Protein AF-A0A166MBE4-F1 (afdb_monomer_lite)

Foldseek 3Di:
DDDQQQVQAVQLCVQLVVLVVVLVVCVVVDPDDNVVSCVVRVVSNVVSVVRHNAPWLDDDDDDDDDDDDDDDDDDDDDDDFDPPVQVPQEDADQDLVVQLVLLQVLLVVVAGEFEDARNPDPPSCVGVVDPDSVRYRYYYPLNLFDWDADLVQQKIKTFQNAWQAAQPNDPSRHRCRHPQNVQVVSQWHAPFDAPDGRTGNQQCQQQLHAHDDPPDGSCVFFAWWWFQASNSDIDIGGPPPPPPPVGNCSRHVSQRRGGTTITITRTDGDDDDDDDDDDFPQDVVRPDPDVPPPPDPPD

Secondary structure (DSSP, 8-state):
---TTHHHHHHHHHHHHHHHHHHHHHHHHS---HHHHHHHHHHHHHHHHHTS-------------------S------------S-GGGEE--SSHHHHHHHHHHHHHTT-EEEE-SS---SSGGGT---S-GGGEEEE-GGGS--EEE-TTT-EEEEETT-BSS--TT-TT--STTSHHHHHHHTTEE-S---S---SBHHHHHHTT---S-SS--GGGGEEEEEEE-TTS-EEEEETT-TT-HHHHHHTT-TTTT-EEEEEEEE-EE--PPP-------S-GGGT-SS-SS-S----

Sequence (299 aa):
MLSPTVTAVEEAERTLAPLLHAFHTEVEEDVHALHDLQAKYAPRVLSILHQTGIAAMTAFKAGLHHTLDAALGSGGGQAVNGLNPFPNALHLPESIADVQRLVGEARRSGRKLRVIGAAHTRPKEAILDDEDKDRVVLVSLKKYRGVTLDPVSGIALVKAGTNLGVDPNVPESTLENSLCFIIDEAGWMLPEVGGIIHQTVGGFLATASAGGSLKYSFHDAVVGYTLVDGNGDVRTLSKDDPDSPLFDAAACCAGLCGVITDIRLQLIPKADVQGVQQTYSAQIQEGCPVNLFGDVDHT

Structure (mmCIF, N/CA/C/O backbone):
data_AF-A0A166MBE4-F1
#
_entry.id   AF-A0A166MBE4-F1
#
loop_
_atom_site.group_PDB
_atom_site.id
_atom_site.type_symbol
_atom_site.label_atom_id
_atom_site.label_alt_id
_atom_site.label_comp_id
_atom_site.label_asym_id
_atom_site.label_entity_id
_atom_site.label_seq_id
_atom_site.pdbx_PDB_ins_code
_atom_site.Cartn_x
_atom_site.Cartn_y
_atom_site.Cartn_z
_atom_site.occupancy
_atom_site.B_iso_or_equiv
_atom_site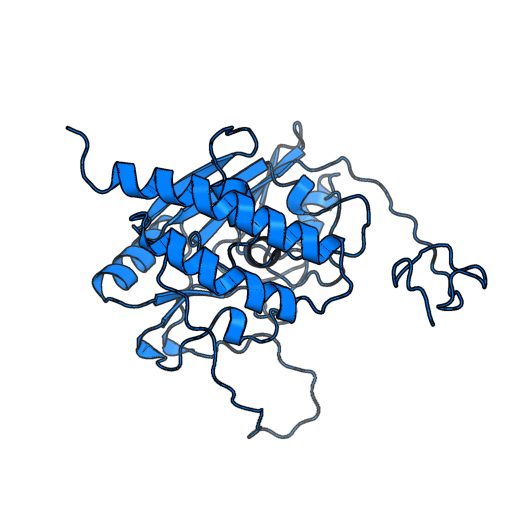.auth_seq_id
_atom_site.auth_comp_id
_atom_site.auth_asym_id
_atom_site.auth_atom_id
_atom_site.pdbx_PDB_model_num
ATOM 1 N N . MET A 1 1 ? -40.799 0.584 -0.314 1.00 39.28 1 MET A N 1
ATOM 2 C CA . MET A 1 1 ? -40.176 1.921 -0.241 1.00 39.28 1 MET A CA 1
ATOM 3 C C . MET A 1 1 ? -38.765 1.712 0.274 1.00 39.28 1 MET A C 1
ATOM 5 O O . MET A 1 1 ? -38.631 1.173 1.365 1.00 39.28 1 MET A O 1
ATOM 9 N N . LEU A 1 2 ? -37.747 1.993 -0.543 1.00 37.91 2 LEU A N 1
ATOM 10 C CA . LEU A 1 2 ? -36.339 1.909 -0.131 1.00 37.91 2 LEU A CA 1
ATOM 11 C C . LEU A 1 2 ? -36.046 2.961 0.953 1.00 37.91 2 LEU A C 1
ATOM 13 O O . LEU A 1 2 ? -36.753 3.967 1.035 1.00 37.91 2 LEU A O 1
ATOM 17 N N . SER A 1 3 ? -35.061 2.695 1.817 1.00 38.72 3 SER A N 1
ATOM 18 C CA . SER A 1 3 ? -34.708 3.604 2.911 1.00 38.72 3 SER A CA 1
ATOM 19 C C . SER A 1 3 ? -34.041 4.886 2.374 1.00 38.72 3 SER A C 1
ATOM 21 O O . SER A 1 3 ? -33.385 4.834 1.333 1.00 38.72 3 SER A O 1
ATOM 23 N N . PRO A 1 4 ? -34.149 6.029 3.080 1.00 37.84 4 PRO A N 1
ATOM 24 C CA . PRO A 1 4 ? -33.619 7.329 2.634 1.00 37.84 4 PRO A CA 1
ATOM 25 C C . PRO A 1 4 ? -32.108 7.363 2.334 1.00 37.84 4 PRO A C 1
ATOM 27 O O . PRO A 1 4 ? -31.627 8.290 1.694 1.00 37.84 4 PRO A O 1
ATOM 30 N N . THR A 1 5 ? -31.350 6.376 2.819 1.00 41.97 5 THR A N 1
ATOM 31 C CA . THR A 1 5 ? -29.882 6.305 2.751 1.00 41.97 5 THR A CA 1
ATOM 32 C C . THR A 1 5 ? -29.365 5.698 1.440 1.00 41.97 5 THR A C 1
ATOM 34 O O . THR A 1 5 ? -28.240 5.979 1.052 1.00 41.97 5 THR A O 1
ATOM 37 N N . VAL A 1 6 ? -30.170 4.889 0.742 1.00 42.03 6 VAL A N 1
ATOM 38 C CA . VAL A 1 6 ? -29.765 4.220 -0.514 1.00 42.03 6 VAL A CA 1
ATOM 39 C C . VAL A 1 6 ? -29.821 5.185 -1.703 1.00 42.03 6 VAL A C 1
ATOM 41 O O . VAL A 1 6 ? -28.912 5.213 -2.517 1.00 42.03 6 VAL A O 1
ATOM 44 N N . THR A 1 7 ? -30.824 6.062 -1.733 1.00 48.19 7 THR A N 1
ATOM 45 C CA . THR A 1 7 ? -30.958 7.148 -2.724 1.00 48.19 7 THR A CA 1
ATOM 46 C C . THR A 1 7 ? -29.905 8.239 -2.580 1.00 48.19 7 THR A C 1
ATOM 48 O O . THR A 1 7 ? -29.657 8.988 -3.515 1.00 48.19 7 THR A O 1
ATOM 51 N N . ALA A 1 8 ? -29.303 8.326 -1.398 1.00 44.00 8 ALA A N 1
ATOM 52 C CA . ALA A 1 8 ? -28.244 9.260 -1.101 1.00 44.00 8 ALA A CA 1
ATOM 53 C C . ALA A 1 8 ? -26.995 8.845 -1.905 1.00 44.00 8 ALA A C 1
ATOM 55 O O . ALA A 1 8 ? -26.570 9.610 -2.749 1.00 44.00 8 ALA A O 1
ATOM 56 N N . VAL A 1 9 ? -26.452 7.634 -1.723 1.00 46.66 9 VAL A N 1
ATOM 57 C CA . VAL A 1 9 ? -25.186 7.150 -2.333 1.00 46.66 9 VAL A CA 1
ATOM 58 C C . VAL A 1 9 ? -25.131 7.305 -3.860 1.00 46.66 9 VAL A C 1
ATOM 60 O O . VAL A 1 9 ? -24.151 7.824 -4.392 1.00 46.66 9 VAL A O 1
ATOM 63 N N . GLU A 1 10 ? -26.203 6.944 -4.562 1.00 44.00 10 GLU A N 1
ATOM 64 C CA . GLU A 1 10 ? -26.294 7.034 -6.030 1.00 44.00 10 GLU A CA 1
ATOM 65 C C . GLU A 1 10 ? -26.252 8.489 -6.547 1.00 44.00 10 GLU A C 1
ATOM 67 O O . GLU A 1 10 ? -25.804 8.765 -7.663 1.00 44.00 10 GLU A O 1
ATOM 72 N N . GLU A 1 11 ? -26.668 9.458 -5.727 1.00 45.16 11 GLU A N 1
ATOM 73 C CA . GLU A 1 11 ? -26.580 10.887 -6.036 1.00 45.16 11 GLU A CA 1
ATOM 74 C C . GLU A 1 11 ? -25.143 11.430 -5.849 1.00 45.16 11 GLU A C 1
ATOM 76 O O . GLU A 1 11 ? -24.797 12.460 -6.433 1.00 45.16 11 GLU A O 1
ATOM 81 N N . ALA A 1 12 ? -24.260 10.707 -5.138 1.00 46.44 12 ALA A N 1
ATOM 82 C CA . ALA A 1 12 ? -22.853 11.089 -4.916 1.00 46.44 12 ALA A CA 1
ATOM 83 C C . ALA A 1 12 ? -22.081 10.816 -6.167 1.00 46.44 12 ALA A C 1
ATOM 85 O O . ALA A 1 12 ? -21.421 11.685 -6.716 1.00 46.44 12 ALA A O 1
ATOM 86 N N . GLU A 1 13 ? -22.144 9.563 -6.585 1.00 45.84 13 GLU A N 1
ATOM 87 C CA . GLU A 1 13 ? -21.300 9.033 -7.639 1.00 45.84 13 GLU A CA 1
ATOM 88 C C . GLU A 1 13 ? -21.612 9.738 -8.958 1.00 45.84 13 GLU A C 1
ATOM 90 O O . GLU A 1 13 ? -20.694 10.159 -9.664 1.00 45.84 13 GLU A O 1
ATOM 95 N N . ARG A 1 14 ? -22.896 10.043 -9.203 1.00 49.56 14 ARG A N 1
ATOM 96 C CA . ARG A 1 14 ? -23.348 10.847 -10.348 1.00 49.56 14 ARG A CA 1
ATOM 97 C C . ARG A 1 14 ? -22.761 12.265 -10.374 1.00 49.56 14 ARG A C 1
ATOM 99 O O . ARG A 1 14 ? -22.666 12.866 -11.441 1.00 49.56 14 ARG A O 1
ATOM 106 N N . THR A 1 15 ? -22.372 12.802 -9.221 1.00 48.62 15 THR A N 1
ATOM 107 C CA . THR A 1 15 ? -21.910 14.188 -9.079 1.00 48.62 15 THR A CA 1
ATOM 108 C C . THR A 1 15 ? -20.388 14.269 -8.871 1.00 48.62 15 THR A C 1
ATOM 110 O O . THR A 1 15 ? -19.777 15.267 -9.253 1.00 48.62 15 THR A O 1
ATOM 113 N N . LEU A 1 16 ? -19.756 13.230 -8.299 1.00 48.53 16 LEU A N 1
ATOM 114 C CA . LEU A 1 16 ? -18.330 13.189 -7.923 1.00 48.53 16 LEU A CA 1
ATOM 115 C C . LEU A 1 16 ? -17.428 12.821 -9.098 1.00 48.53 16 LEU A C 1
ATOM 117 O O . LEU A 1 16 ? -16.366 13.418 -9.270 1.00 48.53 16 LEU A O 1
ATOM 121 N N . ALA A 1 17 ? -17.863 11.864 -9.919 1.00 46.91 17 ALA A N 1
ATOM 122 C CA . ALA A 1 17 ? -17.077 11.347 -11.033 1.00 46.91 17 ALA A CA 1
ATOM 123 C C . ALA A 1 17 ? -16.765 12.408 -12.111 1.00 46.91 17 ALA A C 1
ATOM 125 O O . ALA A 1 17 ? -15.603 12.515 -12.496 1.00 46.91 17 ALA A O 1
ATOM 126 N N . PRO A 1 18 ? -17.704 13.284 -12.533 1.00 48.03 18 PRO A N 1
ATOM 127 C CA . PRO A 1 18 ? -17.391 14.361 -13.480 1.00 48.03 18 PRO A CA 1
ATOM 128 C C . PRO A 1 18 ? -16.422 15.408 -12.908 1.00 48.03 18 PRO A C 1
ATOM 130 O O . PRO A 1 18 ? -15.787 16.151 -13.650 1.00 48.03 18 PRO A O 1
ATOM 133 N N . LEU A 1 19 ? -16.321 15.483 -11.579 1.00 47.72 19 LEU A N 1
ATOM 134 C CA . LEU A 1 19 ? -15.534 16.477 -10.864 1.00 47.72 19 LEU A CA 1
ATOM 135 C C . LEU A 1 19 ? -14.090 16.044 -10.646 1.00 47.72 19 LEU A C 1
ATOM 137 O O . LEU A 1 19 ? -13.180 16.851 -10.793 1.00 47.72 19 LEU A O 1
ATOM 141 N N . LEU A 1 20 ? -13.900 14.766 -10.321 1.00 47.94 20 LEU A N 1
ATOM 142 C CA . LEU A 1 20 ? -12.597 14.112 -10.343 1.00 47.94 20 LEU A CA 1
ATOM 143 C C . LEU A 1 20 ? -12.065 14.057 -11.777 1.00 47.94 20 LEU A C 1
ATOM 145 O O . LEU A 1 20 ? -10.909 14.392 -11.995 1.00 47.94 20 LEU A O 1
ATOM 149 N N . HIS A 1 21 ? -12.922 13.752 -12.756 1.00 44.75 21 HIS A N 1
ATOM 150 C CA . HIS A 1 21 ? -12.567 13.811 -14.174 1.00 44.75 21 HIS A CA 1
ATOM 151 C C . HIS A 1 21 ? -12.054 15.202 -14.577 1.00 44.75 21 HIS A C 1
ATOM 153 O O . HIS A 1 21 ? -10.963 15.301 -15.111 1.00 44.75 21 HIS A O 1
ATOM 159 N N . ALA A 1 22 ? -12.755 16.281 -14.222 1.00 50.22 22 ALA A N 1
ATOM 160 C CA . ALA A 1 22 ? -12.293 17.642 -14.503 1.00 50.22 22 ALA A CA 1
ATOM 161 C C . ALA A 1 22 ? -11.030 18.055 -13.705 1.00 50.22 22 ALA A C 1
ATOM 163 O O . ALA A 1 22 ? -10.174 18.744 -14.253 1.00 50.22 22 ALA A O 1
ATOM 164 N N . PHE A 1 23 ? -10.866 17.599 -12.452 1.00 45.75 23 PHE A N 1
ATOM 165 C CA . PHE A 1 23 ? -9.617 17.763 -11.688 1.00 45.75 23 PHE A CA 1
ATOM 166 C C . PHE A 1 23 ? -8.437 17.126 -12.419 1.00 45.75 23 PHE A C 1
ATOM 168 O O . PHE A 1 23 ? -7.413 17.774 -12.590 1.00 45.75 23 PHE A O 1
ATOM 175 N N . HIS A 1 24 ? -8.593 15.886 -12.881 1.00 46.56 24 HIS A N 1
ATOM 176 C CA . HIS A 1 24 ? -7.550 15.174 -13.612 1.00 46.56 24 HIS A CA 1
ATOM 177 C C . HIS A 1 24 ? -7.287 15.793 -14.992 1.00 46.56 24 HIS A C 1
ATOM 179 O O . HIS A 1 24 ? -6.129 15.983 -15.340 1.00 46.56 24 HIS A O 1
ATOM 185 N N . THR A 1 25 ? -8.324 16.206 -15.727 1.00 45.09 25 THR A N 1
ATOM 186 C CA . THR A 1 25 ? -8.171 16.865 -17.033 1.00 45.09 25 THR A CA 1
ATOM 187 C C . THR A 1 25 ? -7.463 18.217 -16.929 1.00 45.09 25 THR A C 1
ATOM 189 O O . THR A 1 25 ? -6.610 18.506 -17.751 1.00 45.09 25 THR A O 1
ATOM 192 N N . GLU A 1 26 ? -7.709 19.033 -15.901 1.00 48.50 26 GLU A N 1
ATOM 193 C CA . GLU A 1 26 ? -6.973 20.300 -15.743 1.00 48.50 26 GLU A CA 1
ATOM 194 C C . GLU A 1 26 ? -5.569 20.139 -15.140 1.00 48.50 26 GLU A C 1
ATOM 196 O O . GLU A 1 26 ? -4.725 21.005 -15.342 1.00 48.50 26 GLU A O 1
ATOM 201 N N . VAL A 1 27 ? -5.294 19.040 -14.426 1.00 48.72 27 VAL A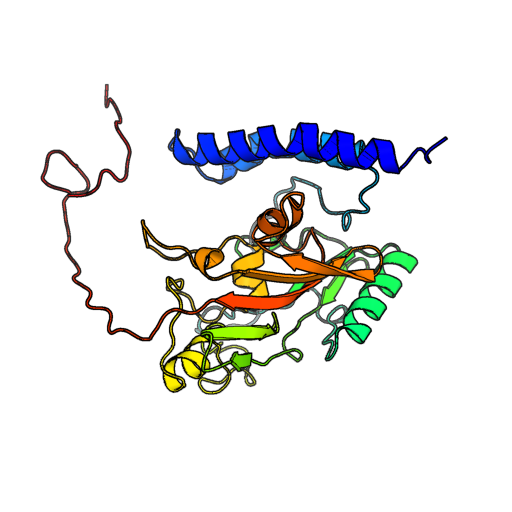 N 1
ATOM 202 C CA . VAL A 1 27 ? -3.914 18.632 -14.095 1.00 48.72 27 VAL A CA 1
ATOM 203 C C . VAL A 1 27 ? -3.144 18.274 -15.375 1.00 48.72 27 VAL A C 1
ATOM 205 O O . VAL A 1 27 ? -1.928 18.448 -15.424 1.00 48.72 27 VAL A O 1
ATOM 208 N N . GLU A 1 28 ? -3.843 17.765 -16.394 1.00 40.00 28 GLU A N 1
ATOM 209 C CA . GLU A 1 28 ? -3.274 17.345 -17.678 1.00 40.00 28 GLU A CA 1
ATOM 210 C C . GLU A 1 28 ? -3.210 18.472 -18.731 1.00 40.00 28 GLU A C 1
ATOM 212 O O . GLU A 1 28 ? -2.291 18.466 -19.548 1.00 40.00 28 GLU A O 1
ATOM 217 N N . GLU A 1 29 ? -4.140 19.437 -18.721 1.00 40.53 29 GLU A N 1
ATOM 218 C CA . GLU A 1 29 ? -4.272 20.484 -19.755 1.00 40.53 29 GLU A CA 1
ATOM 219 C C . GLU A 1 29 ? -3.648 21.849 -19.389 1.00 40.53 29 GLU A C 1
ATOM 221 O O . GLU A 1 29 ? -3.315 22.610 -20.297 1.00 40.53 29 GLU A O 1
ATOM 226 N N . ASP A 1 30 ? -3.444 22.168 -18.105 1.00 39.12 30 ASP A N 1
ATOM 227 C CA . ASP A 1 30 ? -2.888 23.452 -17.643 1.00 39.12 30 ASP A CA 1
ATOM 228 C C . ASP A 1 30 ? -1.642 23.232 -16.759 1.00 39.12 30 ASP A C 1
ATOM 230 O O . ASP A 1 30 ? -1.648 22.410 -15.841 1.00 39.12 30 ASP A O 1
ATOM 234 N N . VAL A 1 31 ? -0.566 24.009 -16.968 1.00 43.31 31 VAL A N 1
ATOM 235 C CA . VAL A 1 31 ? 0.639 23.997 -16.103 1.00 43.31 31 VAL A CA 1
ATOM 236 C C . VAL A 1 31 ? 0.355 24.793 -14.824 1.00 43.31 31 VAL A C 1
ATOM 238 O O . VAL A 1 31 ? 0.948 25.836 -14.539 1.00 43.31 31 VAL A O 1
ATOM 241 N N . HIS A 1 32 ? -0.610 24.322 -14.046 1.00 39.56 32 HIS A N 1
ATOM 242 C CA . HIS A 1 32 ? -0.888 24.818 -12.707 1.00 39.56 32 HIS A CA 1
ATOM 243 C C . HIS A 1 32 ? -0.207 23.924 -11.670 1.00 39.56 32 HIS A C 1
ATOM 245 O O . HIS A 1 32 ? -0.056 22.716 -11.850 1.00 39.56 32 HIS A O 1
ATOM 251 N N . ALA A 1 33 ? 0.232 24.508 -10.553 1.00 42.53 33 ALA A N 1
ATOM 252 C CA . ALA A 1 33 ? 0.739 23.702 -9.452 1.00 42.53 33 ALA A CA 1
ATOM 253 C C . ALA A 1 33 ? -0.396 22.793 -8.945 1.00 42.53 33 ALA A C 1
ATOM 255 O O . ALA A 1 33 ? -1.529 23.246 -8.796 1.00 42.53 33 ALA A O 1
ATOM 256 N N . LEU A 1 34 ? -0.091 21.532 -8.608 1.00 38.59 34 LEU A N 1
ATOM 257 C CA . LEU A 1 34 ? -1.047 20.535 -8.078 1.00 38.59 34 LEU A CA 1
ATOM 258 C C . LEU A 1 34 ? -1.949 21.092 -6.949 1.00 38.59 34 LEU A C 1
ATOM 260 O O . LEU A 1 34 ? -3.080 20.657 -6.746 1.00 38.59 34 LEU A O 1
ATOM 264 N N . HIS A 1 35 ? -1.441 22.092 -6.229 1.00 33.69 35 HIS A N 1
ATOM 265 C CA . HIS A 1 35 ? -2.118 22.820 -5.167 1.00 33.69 35 HIS A CA 1
ATOM 266 C C . HIS A 1 35 ? -3.330 23.658 -5.630 1.00 33.69 35 HIS A C 1
ATOM 268 O O . HIS A 1 35 ? -4.350 23.688 -4.939 1.00 33.69 35 HIS A O 1
ATOM 274 N N . ASP A 1 36 ? -3.259 24.293 -6.800 1.00 41.81 36 ASP A N 1
ATOM 275 C CA . ASP A 1 36 ? -4.305 25.190 -7.312 1.00 41.81 36 ASP A CA 1
ATOM 276 C C . ASP A 1 36 ? -5.513 24.396 -7.830 1.00 41.81 36 ASP A C 1
ATOM 278 O O . ASP A 1 36 ? -6.674 24.757 -7.614 1.00 41.81 36 ASP A O 1
ATOM 282 N N . LEU A 1 37 ? -5.234 23.228 -8.407 1.00 40.84 37 LEU A N 1
ATOM 283 C CA . LEU A 1 37 ? -6.229 22.237 -8.803 1.00 40.84 37 LEU A CA 1
ATOM 284 C C . LEU A 1 37 ? -6.932 21.669 -7.564 1.00 40.84 37 LEU A C 1
ATOM 286 O O . LEU A 1 37 ? -8.156 21.584 -7.508 1.00 40.84 37 LEU A O 1
ATOM 290 N N . GLN A 1 38 ? -6.204 21.369 -6.489 1.00 46.88 38 GLN A N 1
ATOM 291 C CA . GLN A 1 38 ? -6.826 20.840 -5.268 1.00 46.88 38 GLN A CA 1
ATOM 292 C C . GLN A 1 38 ? -7.789 21.852 -4.623 1.00 46.88 38 GLN A C 1
ATOM 294 O O . GLN A 1 38 ? -8.869 21.468 -4.166 1.00 46.88 38 GLN A O 1
ATOM 299 N N . ALA A 1 39 ? -7.462 23.149 -4.657 1.00 42.88 39 ALA A N 1
ATOM 300 C CA . ALA A 1 39 ? -8.327 24.224 -4.161 1.00 42.88 39 ALA A CA 1
ATOM 301 C C . ALA A 1 39 ? -9.619 24.400 -4.984 1.00 42.88 39 ALA A C 1
ATOM 303 O O . ALA A 1 39 ? -10.669 24.750 -4.438 1.00 42.88 39 ALA A O 1
ATOM 304 N N . LYS A 1 40 ? -9.566 24.117 -6.287 1.00 49.34 40 LYS A N 1
ATOM 305 C CA . LYS A 1 40 ? -10.690 24.271 -7.218 1.00 49.34 40 LYS A CA 1
ATOM 306 C C . LYS A 1 40 ? -11.746 23.167 -7.092 1.00 49.34 40 LYS A C 1
ATOM 308 O O . LYS A 1 40 ? -12.942 23.445 -7.195 1.00 49.34 40 LYS A O 1
ATOM 313 N N . TYR A 1 41 ? -11.329 21.928 -6.829 1.00 49.41 41 TYR A N 1
ATOM 314 C CA . TYR A 1 41 ? -12.224 20.761 -6.851 1.00 49.41 41 TYR A CA 1
ATOM 315 C C . TYR A 1 41 ? -12.688 20.291 -5.459 1.00 49.41 41 TYR A C 1
ATOM 317 O O . TYR A 1 41 ? -13.762 19.696 -5.329 1.00 49.41 41 TYR A O 1
ATOM 325 N N . ALA A 1 42 ? -11.965 20.646 -4.392 1.00 45.31 42 ALA A N 1
ATOM 326 C CA . ALA A 1 42 ? -12.292 20.275 -3.011 1.00 45.31 42 ALA A CA 1
ATOM 327 C C . ALA A 1 42 ? -13.700 20.689 -2.503 1.00 45.31 42 ALA A C 1
ATOM 329 O O . ALA A 1 42 ? -14.374 19.850 -1.897 1.00 45.31 42 ALA A O 1
ATOM 330 N N . PRO A 1 43 ? -14.221 21.913 -2.750 1.00 45.00 43 PRO A N 1
ATOM 331 C CA . PRO A 1 43 ? -15.541 22.329 -2.244 1.00 45.00 43 PRO A CA 1
ATOM 332 C C . PRO A 1 43 ? -16.702 21.517 -2.832 1.00 45.00 43 PRO A C 1
ATOM 334 O O . PRO A 1 43 ? -17.757 21.355 -2.219 1.00 45.00 43 PRO A O 1
ATOM 337 N N . ARG A 1 44 ? -16.499 20.995 -4.040 1.00 51.19 44 ARG A N 1
ATOM 338 C CA . ARG A 1 44 ? -17.483 20.223 -4.788 1.00 51.19 44 ARG A CA 1
ATOM 339 C C . ARG A 1 44 ? -17.466 18.751 -4.373 1.00 51.19 44 ARG A C 1
ATOM 341 O O . ARG A 1 44 ? -18.533 18.207 -4.126 1.00 51.19 44 ARG A O 1
ATOM 348 N N . VAL A 1 45 ? -16.290 18.156 -4.154 1.00 51.78 45 VAL A N 1
ATOM 349 C CA . VAL A 1 45 ? -16.154 16.812 -3.553 1.00 51.78 45 VAL A CA 1
ATOM 350 C C . VAL A 1 45 ? -16.863 16.734 -2.192 1.00 51.78 45 VAL A C 1
ATOM 352 O O . VAL A 1 45 ? -17.608 15.796 -1.910 1.00 51.78 45 VAL A O 1
ATOM 355 N N . LEU A 1 46 ? -16.728 17.786 -1.384 1.00 45.78 46 LEU A N 1
ATOM 356 C CA . LEU A 1 46 ? -17.378 17.936 -0.080 1.00 45.78 46 LEU A CA 1
ATOM 357 C C . LEU A 1 46 ? -18.913 18.013 -0.125 1.00 45.78 46 LEU A C 1
ATOM 359 O O . LEU A 1 46 ? -19.584 17.415 0.715 1.00 45.78 46 LEU A O 1
ATOM 363 N N . SER A 1 47 ? -19.480 18.727 -1.099 1.00 47.50 47 SER A N 1
ATOM 364 C CA . SER A 1 47 ? -20.937 18.836 -1.292 1.00 47.50 47 SER A CA 1
ATOM 365 C C . SER A 1 47 ? -21.590 17.479 -1.566 1.00 47.50 47 SER A C 1
ATOM 367 O O . SER A 1 47 ? -22.741 17.240 -1.207 1.00 47.50 47 SER A O 1
ATOM 369 N N . ILE A 1 48 ? -20.848 16.599 -2.223 1.00 49.72 48 ILE A N 1
ATOM 370 C CA . ILE A 1 48 ? -21.347 15.353 -2.785 1.00 49.72 48 ILE A CA 1
ATOM 371 C C . ILE A 1 48 ? -21.305 14.246 -1.729 1.00 49.72 48 ILE A C 1
ATOM 373 O O . ILE A 1 48 ? -22.282 13.531 -1.531 1.00 49.72 48 ILE A O 1
ATOM 377 N N . LEU A 1 49 ? -20.242 14.191 -0.928 1.00 50.81 49 LEU A N 1
ATOM 378 C CA . LEU A 1 49 ? -20.174 13.316 0.249 1.00 50.81 49 LEU A CA 1
ATOM 379 C C . LEU A 1 49 ? -21.269 13.640 1.290 1.00 50.81 49 LEU A C 1
ATOM 381 O O . LEU A 1 49 ? -21.731 12.756 2.007 1.00 50.81 49 LEU A O 1
ATOM 385 N N . HIS A 1 50 ? -21.737 14.892 1.347 1.00 46.19 50 HIS A N 1
ATOM 386 C CA . HIS A 1 50 ? -22.806 15.321 2.256 1.00 46.19 50 HIS A CA 1
ATOM 387 C C . HIS A 1 50 ? -24.210 14.851 1.830 1.00 46.19 50 HIS A C 1
ATOM 389 O O . HIS A 1 50 ? -25.083 14.668 2.675 1.00 46.19 50 HIS A O 1
ATOM 395 N N . GLN A 1 51 ? -24.441 14.625 0.536 1.00 48.56 51 GLN A N 1
ATOM 396 C CA . GLN A 1 51 ? -25.752 14.220 0.015 1.00 48.56 51 GLN A CA 1
ATOM 397 C C . GLN A 1 51 ? -26.007 12.715 0.129 1.00 48.56 51 GLN A C 1
ATOM 399 O O . GLN A 1 51 ? -27.119 12.280 -0.143 1.00 48.56 51 GLN A O 1
ATOM 404 N N . THR A 1 52 ? -25.001 11.923 0.522 1.00 43.97 52 THR A N 1
ATOM 405 C CA . THR A 1 52 ? -24.913 10.528 0.072 1.00 43.97 52 THR A CA 1
ATOM 406 C C . THR A 1 52 ? -24.840 9.448 1.118 1.00 43.97 52 THR A C 1
ATOM 408 O O . THR A 1 52 ? -24.950 8.274 0.801 1.00 43.97 52 THR A O 1
ATOM 411 N N . GLY A 1 53 ? -24.736 9.802 2.391 1.00 43.09 53 GLY A N 1
ATOM 412 C CA . GLY A 1 53 ? -24.846 8.826 3.475 1.00 43.09 53 GLY A CA 1
ATOM 413 C C . GLY A 1 53 ? -23.726 7.775 3.527 1.00 43.09 53 GLY A C 1
ATOM 414 O O . GLY A 1 53 ? -23.751 6.945 4.436 1.00 43.09 53 GLY A O 1
ATOM 415 N N . ILE A 1 54 ? -22.724 7.822 2.634 1.00 42.50 54 ILE A N 1
ATOM 416 C CA . ILE A 1 54 ? -21.455 7.113 2.815 1.00 42.50 54 ILE A CA 1
ATOM 417 C C . ILE A 1 54 ? -20.833 7.671 4.093 1.00 42.50 54 ILE A C 1
ATOM 419 O O . ILE A 1 54 ? -20.515 8.858 4.180 1.00 42.50 54 ILE A O 1
ATOM 423 N N . ALA A 1 55 ? -20.658 6.814 5.100 1.00 44.53 55 ALA A N 1
ATOM 424 C CA . ALA A 1 55 ? -19.926 7.167 6.307 1.00 44.53 55 ALA A CA 1
ATOM 425 C C . ALA A 1 55 ? -18.428 7.232 5.976 1.00 44.53 55 ALA A C 1
ATOM 427 O O . ALA A 1 55 ? -17.659 6.333 6.314 1.00 44.53 55 ALA A O 1
ATOM 428 N N . ALA A 1 56 ? -18.025 8.296 5.279 1.00 42.00 56 ALA A N 1
ATOM 429 C CA . ALA A 1 56 ? -16.634 8.674 5.147 1.00 42.00 56 ALA A CA 1
ATOM 430 C C . ALA A 1 56 ? -16.021 8.751 6.550 1.00 42.00 56 ALA A C 1
ATOM 432 O O . ALA A 1 56 ? -16.628 9.282 7.489 1.00 42.00 56 ALA A O 1
ATOM 433 N N . MET A 1 57 ? -14.799 8.246 6.695 1.00 40.91 57 MET A N 1
ATOM 434 C CA . MET A 1 57 ? -13.959 8.601 7.830 1.00 40.91 57 MET A CA 1
ATOM 435 C C . MET A 1 57 ? -13.846 10.123 7.830 1.00 40.91 57 MET A C 1
ATOM 437 O O . MET A 1 57 ? -13.255 10.684 6.914 1.00 40.91 57 MET A O 1
ATOM 441 N N . THR A 1 58 ? -14.481 10.803 8.787 1.00 31.98 58 THR A N 1
ATOM 442 C CA . THR A 1 58 ? -14.681 12.255 8.708 1.00 31.98 58 THR A CA 1
ATOM 443 C C . THR A 1 58 ? -13.331 12.964 8.588 1.00 31.98 58 THR A C 1
ATOM 445 O O . THR A 1 58 ? -12.552 13.044 9.543 1.00 31.98 58 THR A O 1
ATOM 448 N N . ALA A 1 59 ? -13.037 13.452 7.389 1.00 34.12 59 ALA A N 1
ATOM 449 C CA . ALA A 1 59 ? -11.865 14.245 7.089 1.00 34.12 59 ALA A CA 1
ATOM 450 C C . ALA A 1 59 ? -12.221 15.194 5.952 1.00 34.12 59 ALA A C 1
ATOM 452 O O . ALA A 1 59 ? -12.252 14.830 4.781 1.00 34.12 59 ALA A O 1
ATOM 453 N N . PHE A 1 60 ? -12.527 16.421 6.339 1.00 27.20 60 PHE A N 1
ATOM 454 C CA . PHE A 1 60 ? -12.155 17.574 5.549 1.00 27.20 60 PHE A CA 1
ATOM 455 C C . PHE A 1 60 ? -12.211 18.785 6.469 1.00 27.20 60 PHE A C 1
ATOM 457 O O . PHE A 1 60 ? -13.284 19.179 6.934 1.00 27.20 60 PHE A O 1
ATOM 464 N N . LYS A 1 61 ? -11.058 19.395 6.722 1.00 24.52 61 LYS A N 1
ATOM 465 C CA . LYS A 1 61 ? -11.010 20.825 6.987 1.00 24.52 61 LYS A CA 1
ATOM 466 C C . LYS A 1 61 ? -9.765 21.392 6.321 1.00 24.52 61 LYS A C 1
ATOM 468 O O . LYS A 1 61 ? -8.651 21.235 6.801 1.00 24.52 61 LYS A O 1
ATOM 473 N N . ALA A 1 62 ? -9.986 22.021 5.173 1.00 24.95 62 ALA A N 1
ATOM 474 C CA . ALA A 1 62 ? -8.980 22.821 4.504 1.00 24.95 62 ALA A CA 1
ATOM 475 C C . ALA A 1 62 ? -8.671 24.069 5.348 1.00 24.95 62 ALA A C 1
ATOM 477 O O . ALA A 1 62 ? -9.584 24.812 5.712 1.00 24.95 62 ALA A O 1
ATOM 478 N N . GLY A 1 63 ? -7.381 24.287 5.609 1.00 22.75 63 GLY A N 1
ATOM 479 C CA . GLY A 1 63 ? -6.808 25.555 6.054 1.00 22.75 63 GLY A CA 1
ATOM 480 C C . GLY A 1 63 ? -6.643 25.716 7.566 1.00 22.75 63 GLY A C 1
ATOM 481 O O . GLY A 1 63 ? -7.623 25.888 8.280 1.00 22.75 63 GLY A O 1
ATOM 482 N N . LEU A 1 64 ? -5.391 25.770 8.031 1.00 21.69 64 LEU A N 1
ATOM 483 C CA . LEU A 1 64 ? -4.800 26.977 8.625 1.00 21.69 64 LEU A CA 1
ATOM 484 C C . LEU A 1 64 ? -3.275 26.809 8.767 1.00 21.69 64 LEU A C 1
ATOM 486 O O . LEU A 1 64 ? -2.758 25.731 9.038 1.00 21.69 64 LEU A O 1
ATOM 490 N N . HIS A 1 65 ? -2.565 27.899 8.499 1.00 25.31 65 HIS A N 1
ATOM 491 C CA . HIS A 1 65 ? -1.112 28.017 8.465 1.00 25.31 65 HIS A CA 1
ATOM 492 C C . HIS A 1 65 ? -0.488 27.897 9.858 1.00 25.31 65 HIS A C 1
ATOM 494 O O . HIS A 1 65 ? -0.877 28.677 10.716 1.00 25.31 65 HIS A O 1
ATOM 500 N N . HIS A 1 66 ? 0.566 27.089 10.033 1.00 21.80 66 HIS A N 1
ATOM 501 C CA . HIS A 1 66 ? 1.639 27.380 10.995 1.00 21.80 66 HIS A CA 1
ATOM 502 C C . HIS A 1 66 ? 3.001 26.877 10.482 1.00 21.80 66 HIS A C 1
ATOM 504 O O . HIS A 1 66 ? 3.165 25.734 10.069 1.00 21.80 66 HIS A O 1
ATOM 510 N N . THR A 1 67 ? 3.961 27.800 10.463 1.00 20.94 67 THR A N 1
ATOM 511 C CA . THR A 1 67 ? 5.371 27.656 10.080 1.00 20.94 67 THR A CA 1
ATOM 512 C C . THR A 1 67 ? 6.176 26.770 11.034 1.00 20.94 67 THR A C 1
ATOM 514 O O . THR A 1 67 ? 5.833 26.641 12.208 1.00 20.94 67 THR A O 1
ATOM 517 N N . LEU A 1 68 ? 7.286 26.224 10.510 1.00 30.00 68 LEU A N 1
ATOM 518 C CA . LEU A 1 68 ? 8.379 25.599 11.265 1.00 30.00 68 LEU A CA 1
ATOM 519 C C . LEU A 1 68 ? 8.754 26.418 12.506 1.00 30.00 68 LEU A C 1
ATOM 521 O O . LEU A 1 68 ? 8.982 27.617 12.373 1.00 30.00 68 LEU A O 1
ATOM 525 N N . ASP A 1 69 ? 8.997 25.747 13.636 1.00 23.08 69 ASP A N 1
ATOM 526 C CA . ASP A 1 69 ? 10.280 25.965 14.297 1.00 23.08 69 ASP A CA 1
ATOM 527 C C . ASP A 1 69 ? 10.763 24.808 15.176 1.00 23.08 69 ASP A C 1
ATOM 529 O O . ASP A 1 69 ? 10.004 23.992 15.702 1.00 23.08 69 ASP A O 1
ATOM 533 N N . ALA A 1 70 ? 12.088 24.753 15.244 1.00 27.56 70 ALA A N 1
ATOM 534 C CA . ALA A 1 70 ? 12.924 23.774 15.910 1.00 27.56 70 ALA A CA 1
ATOM 535 C C . ALA A 1 70 ? 12.925 23.906 17.443 1.00 27.56 70 ALA A C 1
ATOM 537 O O . ALA A 1 70 ? 12.634 24.976 17.966 1.00 27.56 70 ALA A O 1
ATOM 538 N N . ALA A 1 71 ? 13.342 22.821 18.119 1.00 24.33 71 ALA A N 1
ATOM 539 C CA . ALA A 1 71 ? 14.107 22.735 19.386 1.00 24.33 71 ALA A CA 1
ATOM 540 C C . ALA A 1 71 ? 13.718 21.412 20.104 1.00 24.33 71 ALA A C 1
ATOM 542 O O . ALA A 1 71 ? 12.539 21.139 20.278 1.00 24.33 71 ALA A O 1
ATOM 543 N N . LEU A 1 72 ? 14.602 20.496 20.527 1.00 26.67 72 LEU A N 1
ATOM 544 C CA . LEU A 1 72 ? 15.997 20.590 20.970 1.00 26.67 72 LEU A CA 1
ATOM 545 C C . LEU A 1 72 ? 16.747 19.265 20.722 1.00 26.67 72 LEU A C 1
ATOM 547 O O . LEU A 1 72 ? 16.202 18.193 20.977 1.00 26.67 72 LEU A O 1
ATOM 551 N N . GLY A 1 73 ? 18.022 19.354 20.329 1.00 22.92 73 GLY A N 1
ATOM 552 C CA . GLY A 1 73 ? 18.963 18.228 20.326 1.00 22.92 73 GLY A CA 1
ATOM 553 C C . GLY A 1 73 ? 20.079 18.370 19.293 1.00 22.92 73 GLY A C 1
ATOM 554 O O . GLY A 1 73 ? 20.022 17.766 18.233 1.00 22.92 73 GLY A O 1
ATOM 555 N N . SER A 1 74 ? 21.078 19.195 19.595 1.00 28.12 74 SER A N 1
ATOM 556 C CA . SER A 1 74 ? 22.259 19.472 18.771 1.00 28.12 74 SER A CA 1
ATOM 557 C C . SER A 1 74 ? 23.085 18.225 18.425 1.00 28.12 74 SER A C 1
ATOM 559 O O . SER A 1 74 ? 23.642 17.582 19.314 1.00 28.12 74 SER A O 1
ATOM 561 N N . GLY A 1 75 ? 23.258 17.971 17.130 1.00 22.36 75 GLY A N 1
ATOM 562 C CA . GLY A 1 75 ? 24.251 17.056 16.575 1.00 22.36 75 GLY A CA 1
ATOM 563 C C . GLY A 1 75 ? 23.997 16.877 15.083 1.00 22.36 75 GLY A C 1
ATOM 564 O O . GLY A 1 75 ? 22.900 16.490 14.700 1.00 22.36 75 GLY A O 1
ATOM 565 N N . GLY A 1 76 ? 24.972 17.215 14.235 1.00 27.91 76 GLY A N 1
ATOM 566 C CA . GLY A 1 76 ? 24.867 17.021 12.789 1.00 27.91 76 GLY A CA 1
ATOM 567 C C . GLY A 1 76 ? 24.525 15.566 12.465 1.00 27.91 76 GLY A C 1
ATOM 568 O O . GLY A 1 76 ? 25.316 14.667 12.729 1.00 27.91 76 GLY A O 1
ATOM 569 N N . GLY A 1 77 ? 23.331 15.346 11.926 1.00 24.05 77 GLY A N 1
ATOM 570 C CA . GLY A 1 77 ? 22.789 14.034 11.606 1.00 24.05 77 GLY A CA 1
ATOM 571 C C . GLY A 1 77 ? 21.564 14.205 10.718 1.00 24.05 77 GLY A C 1
ATOM 572 O O . GLY A 1 77 ? 20.779 15.131 10.906 1.00 24.05 77 GLY A O 1
ATOM 573 N N . GLN A 1 78 ? 21.466 13.364 9.694 1.00 28.03 78 GLN A N 1
ATOM 574 C CA . GLN A 1 78 ? 20.461 13.417 8.638 1.00 28.03 78 GLN A CA 1
ATOM 575 C C . GLN A 1 78 ? 19.020 13.454 9.169 1.00 28.03 78 GLN A C 1
ATOM 577 O O . GLN A 1 78 ? 18.719 12.934 10.241 1.00 28.03 78 GLN A O 1
ATOM 582 N N . ALA A 1 79 ? 18.133 14.071 8.383 1.00 29.16 79 ALA A N 1
ATOM 583 C CA . ALA A 1 79 ? 16.707 14.192 8.650 1.00 29.16 79 ALA A CA 1
ATOM 584 C C . ALA A 1 79 ? 16.089 12.852 9.089 1.00 29.16 79 ALA A C 1
ATOM 586 O O . ALA A 1 79 ? 15.990 11.910 8.307 1.00 29.16 79 ALA A O 1
ATOM 587 N N . VAL A 1 80 ? 15.649 12.786 10.345 1.00 32.62 80 VAL A N 1
ATOM 588 C CA . VAL A 1 80 ? 14.913 11.642 10.888 1.00 32.62 80 VAL A CA 1
ATOM 589 C C . VAL A 1 80 ? 13.503 11.603 10.283 1.00 32.62 80 VAL A C 1
ATOM 591 O O . VAL A 1 80 ? 12.594 12.336 10.683 1.00 32.62 80 VAL A O 1
ATOM 594 N N . ASN A 1 81 ? 13.326 10.760 9.265 1.00 39.47 81 ASN A N 1
ATOM 595 C CA . ASN A 1 81 ? 12.023 10.373 8.731 1.00 39.47 81 ASN A CA 1
ATOM 596 C C . ASN A 1 81 ? 11.353 9.408 9.727 1.00 39.47 81 ASN A C 1
ATOM 598 O O . ASN A 1 81 ? 11.985 8.467 10.191 1.00 39.47 81 ASN A O 1
ATOM 602 N N . GLY A 1 82 ? 10.083 9.648 10.082 1.00 52.59 82 GLY A N 1
ATOM 603 C CA . GLY A 1 82 ? 9.317 8.735 10.950 1.00 52.59 82 GLY A CA 1
ATOM 604 C C . GLY A 1 82 ? 8.911 9.242 12.339 1.00 52.59 82 GLY A C 1
ATOM 605 O O . GLY A 1 82 ? 8.600 8.432 13.209 1.00 52.59 82 GLY A O 1
ATOM 606 N N . LEU A 1 83 ? 8.858 10.555 12.592 1.00 54.81 83 LEU A N 1
ATOM 607 C CA . LEU A 1 83 ? 8.248 11.047 13.835 1.00 54.81 83 LEU A CA 1
ATOM 608 C C . LEU A 1 83 ? 6.734 10.819 13.802 1.00 54.81 83 LEU A C 1
ATOM 610 O O . LEU A 1 83 ? 6.018 11.558 13.128 1.00 54.81 83 LEU A O 1
ATOM 614 N N . ASN A 1 84 ? 6.270 9.812 14.544 1.00 65.62 84 ASN A N 1
ATOM 615 C CA . ASN A 1 84 ? 4.887 9.715 14.987 1.00 65.62 84 ASN A CA 1
ATOM 616 C C . ASN A 1 84 ? 4.558 10.979 15.811 1.00 65.62 84 ASN A C 1
ATOM 618 O O . ASN A 1 84 ? 5.074 11.112 16.925 1.00 65.62 84 ASN A O 1
ATOM 622 N N . PRO A 1 85 ? 3.719 11.905 15.309 1.00 67.06 85 PRO A N 1
ATOM 623 C CA . PRO A 1 85 ? 3.408 13.141 16.031 1.00 67.06 85 PRO A CA 1
ATOM 624 C C . PRO A 1 85 ? 2.517 12.905 17.267 1.00 67.06 85 PRO A C 1
ATOM 626 O O . PRO A 1 85 ? 2.382 13.792 18.119 1.00 67.06 85 PRO A O 1
ATOM 629 N N . PHE A 1 86 ? 1.950 11.697 17.386 1.00 74.88 86 PHE A N 1
ATOM 630 C CA . PHE A 1 86 ? 1.010 11.263 18.416 1.00 74.88 86 PHE A CA 1
ATOM 631 C C . PHE A 1 86 ? 1.477 9.926 19.054 1.00 74.88 86 PHE A C 1
ATOM 633 O O . PHE A 1 86 ? 0.844 8.884 18.863 1.00 74.88 86 PHE A O 1
ATOM 640 N N . PRO A 1 87 ? 2.599 9.900 19.809 1.00 68.44 87 PRO A N 1
ATOM 641 C CA . PRO A 1 87 ? 3.199 8.670 20.357 1.00 68.44 87 PRO A CA 1
ATOM 642 C C . PRO A 1 87 ? 2.225 7.798 21.158 1.00 68.44 87 PRO A C 1
ATOM 644 O O . PRO A 1 87 ? 2.237 6.578 21.013 1.00 68.44 87 PRO A O 1
ATOM 647 N N . ASN A 1 88 ? 1.335 8.420 21.932 1.00 75.38 88 ASN A N 1
ATOM 648 C CA . ASN A 1 88 ? 0.376 7.720 22.792 1.00 75.38 88 ASN A CA 1
ATOM 649 C C . ASN A 1 88 ? -0.862 7.192 22.044 1.00 75.38 88 ASN A C 1
ATOM 651 O O . ASN A 1 88 ? -1.652 6.454 22.624 1.00 75.38 88 ASN A O 1
ATOM 655 N N . ALA A 1 89 ? -1.033 7.564 20.773 1.00 80.12 89 ALA A N 1
ATOM 656 C CA . ALA A 1 89 ? -2.182 7.201 19.948 1.00 80.12 89 ALA A CA 1
ATOM 657 C C . ALA A 1 89 ? -1.883 6.069 18.952 1.00 80.12 89 ALA A C 1
ATOM 659 O O . ALA A 1 89 ? -2.750 5.721 18.152 1.00 80.12 89 ALA A O 1
ATOM 660 N N . LEU A 1 90 ? -0.657 5.531 18.943 1.00 88.12 90 LEU A N 1
ATOM 661 C CA . LEU A 1 90 ? -0.217 4.570 17.934 1.00 88.12 90 LEU A CA 1
ATOM 662 C C . LEU A 1 90 ? -0.567 3.128 18.296 1.00 88.12 90 LEU A C 1
ATOM 664 O O . LEU A 1 90 ? -0.110 2.580 19.297 1.00 88.12 90 LEU A O 1
ATOM 668 N N . HIS A 1 91 ? -1.286 2.484 17.387 1.00 92.69 91 HIS A N 1
ATOM 669 C CA . HIS A 1 91 ? -1.650 1.079 17.435 1.00 92.69 91 HIS A CA 1
ATOM 670 C C . HIS A 1 91 ? -0.979 0.309 16.296 1.00 92.69 91 HIS A C 1
ATOM 672 O O . HIS A 1 91 ? -0.834 0.809 15.179 1.00 92.69 91 HIS A O 1
ATOM 678 N N . LEU A 1 92 ? -0.581 -0.928 16.593 1.00 93.38 92 LEU A N 1
ATOM 679 C CA . LEU A 1 92 ? 0.171 -1.806 15.696 1.00 93.38 92 LEU A CA 1
ATOM 680 C C . LEU A 1 92 ? -0.615 -3.111 15.473 1.00 93.38 92 LEU A C 1
ATOM 682 O O . LEU A 1 92 ? -0.272 -4.118 16.092 1.00 93.38 92 LEU A O 1
ATOM 686 N N . PRO A 1 93 ? -1.707 -3.095 14.685 1.00 96.56 93 PRO A N 1
ATOM 687 C CA . PRO A 1 93 ? -2.516 -4.287 14.444 1.00 96.56 93 PRO A CA 1
ATOM 688 C C . PRO A 1 93 ? -1.704 -5.380 13.741 1.00 96.56 93 PRO A C 1
ATOM 690 O O . PRO A 1 93 ? -0.826 -5.094 12.922 1.00 96.56 93 PRO A O 1
ATOM 693 N N . GLU A 1 94 ? -2.034 -6.634 14.041 1.00 96.25 94 GLU A N 1
ATOM 694 C CA . GLU A 1 94 ? -1.387 -7.818 13.460 1.00 96.25 94 GLU A CA 1
ATOM 695 C C . GLU A 1 94 ? -2.361 -8.612 12.572 1.00 96.25 94 GLU A C 1
ATOM 697 O O . GLU A 1 94 ? -1.973 -9.570 11.902 1.00 96.25 94 GLU A O 1
ATOM 702 N N . SER A 1 95 ? -3.629 -8.187 12.521 1.00 97.62 95 SER A N 1
ATOM 703 C CA . SER A 1 95 ? -4.702 -8.833 11.770 1.00 97.62 95 SER A CA 1
ATOM 704 C C . SER A 1 95 ? -5.766 -7.840 11.285 1.00 97.62 95 SER A C 1
ATOM 706 O O . SER A 1 95 ? -5.910 -6.742 11.824 1.00 97.62 95 SER A O 1
ATOM 708 N N . ILE A 1 96 ? -6.574 -8.255 10.303 1.00 98.00 96 ILE A N 1
ATOM 709 C CA . ILE A 1 96 ? -7.760 -7.500 9.860 1.00 98.00 96 ILE A CA 1
ATOM 710 C C . ILE A 1 96 ? -8.746 -7.310 11.025 1.00 98.00 96 ILE A C 1
ATOM 712 O O . ILE A 1 96 ? -9.299 -6.226 11.189 1.00 98.00 96 ILE A O 1
ATOM 716 N N . ALA A 1 97 ? -8.910 -8.319 11.887 1.00 98.31 97 ALA A N 1
ATOM 717 C CA . ALA A 1 97 ? -9.786 -8.234 13.055 1.00 98.31 97 ALA A CA 1
ATOM 718 C C . ALA A 1 97 ? -9.345 -7.134 14.041 1.00 98.31 97 ALA A C 1
ATOM 720 O O . ALA A 1 97 ? -10.189 -6.419 14.585 1.00 98.31 97 ALA A O 1
ATOM 721 N N . ASP A 1 98 ? -8.034 -6.937 14.229 1.00 98.00 98 ASP A N 1
ATOM 722 C CA . ASP A 1 98 ? -7.518 -5.818 15.026 1.00 98.00 98 ASP A CA 1
ATOM 723 C C . ASP A 1 98 ? -7.868 -4.469 14.397 1.00 98.00 98 ASP A C 1
ATOM 725 O O . ASP A 1 98 ? -8.260 -3.545 15.109 1.00 98.00 98 ASP A O 1
ATOM 729 N N . VAL A 1 99 ? -7.757 -4.356 13.069 1.00 97.69 99 VAL A N 1
ATOM 730 C CA . VAL A 1 99 ? -8.129 -3.141 12.332 1.00 97.69 99 VAL A CA 1
ATOM 731 C C . VAL A 1 99 ? -9.622 -2.852 12.498 1.00 97.69 99 VAL A C 1
ATOM 733 O O . VAL A 1 99 ? -9.980 -1.737 12.874 1.00 97.69 99 VAL A O 1
ATOM 736 N N . GLN A 1 100 ? -10.494 -3.847 12.309 1.00 97.81 100 GLN A N 1
ATOM 737 C CA . GLN A 1 100 ? -11.941 -3.701 12.519 1.00 97.81 100 GLN A CA 1
ATOM 738 C C . GLN A 1 100 ? -12.269 -3.265 13.949 1.00 97.81 100 GLN A C 1
ATOM 740 O O . GLN A 1 100 ? -13.077 -2.356 14.154 1.00 97.81 100 GLN A O 1
ATOM 745 N N . ARG A 1 101 ? -11.609 -3.866 14.948 1.00 97.81 101 ARG A N 1
ATOM 746 C CA . ARG A 1 101 ? -11.768 -3.484 16.355 1.00 97.81 101 ARG A CA 1
ATOM 747 C C . ARG A 1 101 ? -11.383 -2.020 16.581 1.00 97.81 101 ARG A C 1
ATOM 749 O O . ARG A 1 101 ? -12.152 -1.293 17.207 1.00 97.81 101 ARG A O 1
ATOM 756 N N . LEU A 1 102 ? -10.239 -1.580 16.052 1.00 95.38 102 LEU A N 1
ATOM 757 C CA . LEU A 1 102 ? -9.763 -0.196 16.171 1.00 95.38 102 LEU A CA 1
ATOM 758 C C . LEU A 1 102 ? -10.709 0.798 15.488 1.00 95.38 102 LEU A C 1
ATOM 760 O O . LEU A 1 102 ? -11.026 1.833 16.073 1.00 95.38 102 LEU A O 1
ATOM 764 N N . VAL A 1 103 ? -11.216 0.471 14.296 1.00 94.12 103 VAL A N 1
ATOM 765 C CA . VAL A 1 103 ? -12.228 1.279 13.598 1.00 94.12 103 VAL A CA 1
ATOM 766 C C . VAL A 1 103 ? -13.509 1.376 14.428 1.00 94.12 103 VAL A C 1
ATOM 768 O O . VAL A 1 103 ? -14.011 2.475 14.665 1.00 94.12 103 VAL A O 1
ATOM 771 N N . GLY A 1 104 ? -14.017 0.252 14.939 1.00 92.19 104 GLY A N 1
ATOM 772 C CA . GLY A 1 104 ? -15.222 0.226 15.768 1.00 92.19 104 GLY A CA 1
ATOM 773 C C . GLY A 1 104 ? -15.063 0.987 17.091 1.00 92.19 104 GLY A C 1
ATOM 774 O O . GLY A 1 104 ? -15.999 1.640 17.555 1.00 92.19 104 GLY A O 1
ATOM 775 N N . GLU A 1 105 ? -13.886 0.938 17.718 1.00 92.62 105 GLU A N 1
ATOM 776 C CA . GLU A 1 105 ? -13.550 1.739 18.900 1.00 92.62 105 GLU A CA 1
ATOM 777 C C . GLU A 1 105 ? -13.473 3.233 18.576 1.00 92.62 105 GLU A C 1
ATOM 779 O O . GLU A 1 105 ? -14.081 4.034 19.291 1.00 92.62 105 GLU A O 1
ATOM 784 N N . ALA A 1 106 ? -12.780 3.619 17.501 1.00 90.62 106 ALA A N 1
ATOM 785 C CA . ALA A 1 106 ? -12.680 5.007 17.052 1.00 90.62 106 ALA A CA 1
ATOM 786 C C . ALA A 1 106 ? -14.070 5.586 16.748 1.00 90.62 106 ALA A C 1
ATOM 788 O O . ALA A 1 106 ? -14.443 6.620 17.302 1.00 90.62 106 ALA A O 1
ATOM 789 N N . ARG A 1 107 ? -14.893 4.844 15.998 1.00 88.56 107 ARG A N 1
ATOM 790 C CA . ARG A 1 107 ? -16.276 5.212 15.679 1.00 88.56 107 ARG A CA 1
ATOM 791 C C . ARG A 1 107 ? -17.136 5.392 16.931 1.00 88.56 107 ARG A C 1
ATOM 793 O O . ARG A 1 107 ? -17.776 6.428 17.079 1.00 88.56 107 ARG A O 1
ATOM 800 N N . ARG A 1 108 ? -17.135 4.422 17.858 1.00 91.38 108 ARG A N 1
ATOM 801 C CA . ARG A 1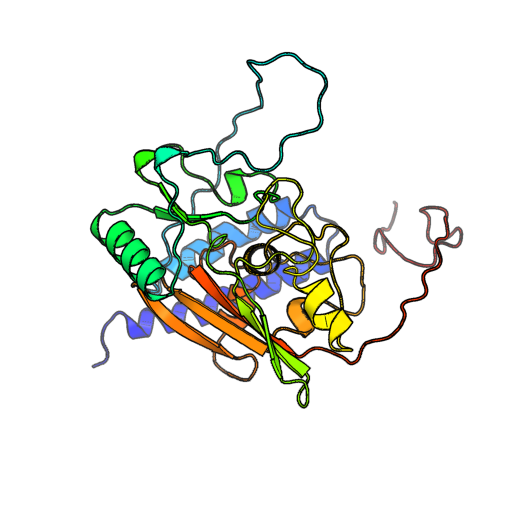 108 ? -17.914 4.507 19.115 1.00 91.38 108 ARG A CA 1
ATOM 802 C C . ARG A 1 108 ? -17.486 5.669 20.009 1.00 91.38 108 ARG A C 1
ATOM 804 O O . ARG A 1 108 ? -18.309 6.189 20.751 1.00 91.38 108 ARG A O 1
ATOM 811 N N . SER A 1 109 ? -16.213 6.053 19.948 1.00 87.94 109 SER A N 1
ATOM 812 C CA . SER A 1 109 ? -15.648 7.151 20.739 1.00 87.94 109 SER A CA 1
ATOM 813 C C . SER A 1 109 ? -15.650 8.502 20.015 1.00 87.94 109 SER A C 1
ATOM 815 O O . SER A 1 109 ? -15.162 9.479 20.575 1.00 87.94 109 SER A O 1
ATOM 817 N N . GLY A 1 110 ? -16.188 8.586 18.791 1.00 85.62 110 GLY A N 1
ATOM 818 C CA . GLY A 1 110 ? -16.199 9.824 18.003 1.00 85.62 110 GLY A CA 1
ATOM 819 C C . GLY A 1 110 ? -14.799 10.349 17.655 1.00 85.62 110 GLY A C 1
ATOM 820 O O . GLY A 1 110 ? -14.622 11.558 17.479 1.00 85.62 110 GLY A O 1
ATOM 821 N N . ARG A 1 111 ? -13.804 9.453 17.600 1.00 85.44 111 ARG A N 1
ATOM 822 C CA . ARG A 1 111 ? -12.408 9.749 17.256 1.00 85.44 111 ARG A CA 1
ATOM 823 C C . ARG A 1 111 ? -12.141 9.440 15.788 1.00 85.44 111 ARG A C 1
ATOM 825 O O . ARG A 1 111 ? -12.733 8.527 15.213 1.00 85.44 111 ARG A O 1
ATOM 832 N N . LYS A 1 112 ? -11.214 10.182 15.189 1.00 85.06 112 LYS A N 1
ATOM 833 C CA . LYS A 1 112 ? -10.710 9.915 13.842 1.00 85.06 112 LYS A CA 1
ATOM 834 C C . LYS A 1 112 ? -9.674 8.808 13.910 1.00 85.06 112 LYS A C 1
ATOM 836 O O . LYS A 1 112 ? -8.837 8.804 14.804 1.00 85.06 112 LYS A O 1
ATOM 841 N N . LEU A 1 113 ? -9.680 7.912 12.936 1.00 88.75 113 LEU A N 1
ATOM 842 C CA . LEU A 1 113 ? -8.584 6.973 12.730 1.00 88.75 113 LEU A CA 1
ATOM 843 C C . LEU A 1 113 ? -7.746 7.421 11.520 1.00 88.75 113 LEU A C 1
ATOM 845 O O . LEU A 1 113 ? -8.267 7.974 10.548 1.00 88.75 113 LEU A O 1
ATOM 849 N N . ARG A 1 114 ? -6.427 7.264 11.601 1.00 88.81 114 ARG A N 1
ATOM 850 C CA . ARG A 1 114 ? -5.491 7.587 10.516 1.00 88.81 114 ARG A CA 1
ATOM 851 C C . ARG A 1 114 ? -4.448 6.495 10.391 1.00 88.81 114 ARG A C 1
ATOM 853 O O . ARG A 1 114 ? -4.017 5.938 11.396 1.00 88.81 114 ARG A O 1
ATOM 860 N N . VAL A 1 115 ? -4.031 6.206 9.164 1.00 88.94 115 VAL A N 1
ATOM 861 C CA . VAL A 1 115 ? -2.975 5.226 8.895 1.00 88.94 115 VAL A CA 1
ATOM 862 C C . VAL A 1 115 ? -1.648 5.954 8.706 1.00 88.94 115 VAL A C 1
ATOM 864 O O . VAL A 1 115 ? -1.581 6.944 7.982 1.00 88.94 115 VAL A O 1
ATOM 867 N N . ILE A 1 116 ? -0.588 5.457 9.340 1.00 86.75 116 ILE A N 1
ATOM 868 C CA . ILE A 1 116 ? 0.784 5.930 9.151 1.00 86.75 116 ILE A CA 1
ATOM 869 C C . ILE A 1 116 ? 1.673 4.791 8.634 1.00 86.75 116 ILE A C 1
ATOM 871 O O . ILE A 1 116 ? 1.840 3.750 9.276 1.00 86.75 116 ILE A O 1
ATOM 875 N N . GLY A 1 117 ? 2.227 5.002 7.440 1.00 87.31 117 GLY A N 1
ATOM 876 C CA . GLY A 1 117 ? 3.270 4.163 6.847 1.00 87.31 117 GLY A CA 1
ATOM 877 C C . GLY A 1 117 ? 4.662 4.694 7.192 1.00 87.31 117 GLY A C 1
ATOM 878 O O . GLY A 1 117 ? 4.942 5.025 8.340 1.00 87.31 117 GLY A O 1
ATOM 879 N N . ALA A 1 118 ? 5.507 4.870 6.176 1.00 83.38 118 ALA A N 1
ATOM 880 C CA . ALA A 1 118 ? 6.872 5.398 6.319 1.00 83.38 118 ALA A CA 1
ATOM 881 C C . ALA A 1 118 ? 6.961 6.910 6.648 1.00 83.38 118 ALA A C 1
ATOM 883 O O . ALA A 1 118 ? 8.046 7.480 6.698 1.00 83.38 118 ALA A O 1
ATOM 884 N N . ALA A 1 119 ? 5.819 7.586 6.837 1.00 79.50 119 ALA A N 1
ATOM 885 C CA . ALA A 1 119 ? 5.731 9.024 7.117 1.00 79.50 119 ALA A CA 1
ATOM 886 C C . ALA A 1 119 ? 6.484 9.918 6.101 1.00 79.50 119 ALA A C 1
ATOM 888 O O . ALA A 1 119 ? 7.061 10.943 6.473 1.00 79.50 119 ALA A O 1
ATOM 889 N N . HIS A 1 120 ? 6.464 9.521 4.822 1.00 75.75 120 HIS A N 1
ATOM 890 C CA . HIS A 1 120 ? 7.172 10.201 3.732 1.00 75.75 120 HIS A CA 1
ATOM 891 C C . HIS A 1 120 ? 6.349 11.306 3.042 1.00 75.75 120 HIS A C 1
ATOM 893 O O . HIS A 1 120 ? 6.904 12.145 2.337 1.00 75.75 120 HIS A O 1
ATOM 899 N N . THR A 1 121 ? 5.031 11.349 3.250 1.00 68.12 121 THR A N 1
ATOM 900 C CA . THR A 1 121 ? 4.175 12.401 2.684 1.00 68.12 121 THR A CA 1
ATOM 901 C C . THR A 1 121 ? 4.561 13.778 3.225 1.00 68.12 121 THR A C 1
ATOM 903 O O . THR A 1 121 ? 4.788 13.950 4.428 1.00 68.12 121 THR A O 1
ATOM 906 N N . ARG A 1 122 ? 4.622 14.769 2.331 1.00 63.28 122 ARG A N 1
ATOM 907 C CA . ARG A 1 122 ? 4.870 16.178 2.651 1.00 63.28 122 ARG A CA 1
ATOM 908 C C . ARG A 1 122 ? 3.835 17.059 1.936 1.00 63.28 122 ARG A C 1
ATOM 910 O O . ARG A 1 122 ? 3.622 16.837 0.748 1.00 63.28 122 ARG A O 1
ATOM 917 N N . PRO A 1 123 ? 3.250 18.064 2.612 1.00 59.81 123 PRO A N 1
ATOM 918 C CA . PRO A 1 123 ? 3.309 18.317 4.060 1.00 59.81 123 PRO A CA 1
ATOM 919 C C . PRO A 1 123 ? 2.627 17.188 4.866 1.00 59.81 123 PRO A C 1
ATOM 921 O O . PRO A 1 123 ? 1.792 16.460 4.335 1.00 59.81 123 PRO A O 1
ATOM 924 N N . LYS A 1 124 ? 3.008 16.979 6.135 1.00 63.75 124 LYS A N 1
ATOM 925 C CA . LYS A 1 124 ? 2.476 15.855 6.948 1.00 63.75 124 LYS A CA 1
ATOM 926 C C . LYS A 1 124 ? 0.999 16.059 7.299 1.00 63.75 124 LYS A C 1
ATOM 928 O O . LYS A 1 124 ? 0.237 15.103 7.442 1.00 63.75 124 LYS A O 1
ATOM 933 N N . GLU A 1 125 ? 0.618 17.321 7.384 1.00 64.50 125 GLU A N 1
ATOM 934 C CA . GLU A 1 125 ? -0.706 17.853 7.671 1.00 64.50 125 GLU A CA 1
ATOM 935 C C . GLU A 1 125 ? -1.717 17.472 6.581 1.00 64.50 125 GLU A C 1
ATOM 937 O O . GLU A 1 125 ? -2.910 17.419 6.852 1.00 64.50 125 GLU A O 1
ATOM 942 N N . ALA A 1 126 ? -1.249 17.119 5.373 1.00 61.34 126 ALA A N 1
ATOM 943 C CA . ALA A 1 126 ? -2.107 16.612 4.302 1.00 61.34 126 ALA A CA 1
ATOM 944 C C . ALA A 1 126 ? -2.818 15.296 4.674 1.00 61.34 126 ALA A C 1
ATOM 946 O O . ALA A 1 126 ? -3.866 14.986 4.119 1.00 61.34 126 ALA A O 1
ATOM 947 N N . ILE A 1 127 ? -2.251 14.523 5.609 1.00 66.38 127 ILE A N 1
ATOM 948 C CA . ILE A 1 127 ? -2.809 13.246 6.087 1.00 66.38 127 ILE A CA 1
ATOM 949 C C . ILE A 1 127 ? -3.207 13.334 7.570 1.00 66.38 127 ILE A C 1
ATOM 951 O O . ILE A 1 127 ? -4.194 12.729 8.001 1.00 66.38 127 ILE A O 1
ATOM 955 N N . LEU A 1 128 ? -2.435 14.079 8.366 1.00 67.25 128 LEU A N 1
ATOM 956 C CA . LEU A 1 128 ? -2.615 14.243 9.809 1.00 67.25 128 LEU A CA 1
ATOM 957 C C . LEU A 1 128 ? -3.016 15.690 10.126 1.00 67.25 128 LEU A C 1
ATOM 959 O O . LEU A 1 128 ? -2.197 16.480 10.582 1.00 67.25 128 LEU A O 1
ATOM 963 N N . ASP A 1 129 ? -4.284 16.012 9.869 1.00 65.31 129 ASP A N 1
ATOM 964 C CA . ASP A 1 129 ? -4.868 17.359 9.936 1.00 65.31 129 ASP A CA 1
ATOM 965 C C . ASP A 1 129 ? -5.501 17.720 11.296 1.00 65.31 129 ASP A C 1
ATOM 967 O O . ASP A 1 129 ? -6.335 18.621 11.366 1.00 65.31 129 ASP A O 1
ATOM 971 N N . ASP A 1 130 ? -5.168 17.004 12.377 1.00 69.69 130 ASP A N 1
ATOM 972 C CA . ASP A 1 130 ? -5.815 17.201 13.682 1.00 69.69 130 ASP A CA 1
ATOM 973 C C . ASP A 1 130 ? -4.877 17.805 14.732 1.00 69.69 130 ASP A C 1
ATOM 975 O O . ASP A 1 130 ? -3.784 17.297 14.993 1.00 69.69 130 ASP A O 1
ATOM 979 N N . GLU A 1 131 ? -5.344 18.885 15.355 1.00 67.81 131 GLU A N 1
ATOM 980 C CA . GLU A 1 131 ? -4.656 19.578 16.445 1.00 67.81 131 GLU A CA 1
ATOM 981 C C . GLU A 1 131 ? -4.855 18.855 17.787 1.00 67.81 131 GLU A C 1
ATOM 983 O O . GLU A 1 131 ? -3.991 18.924 18.667 1.00 67.81 131 GLU A O 1
ATOM 988 N N . ASP A 1 132 ? -5.969 18.127 17.940 1.00 76.06 132 ASP A N 1
ATOM 989 C CA . ASP A 1 132 ? -6.297 17.392 19.156 1.00 76.06 132 ASP A CA 1
ATOM 990 C C . ASP A 1 132 ? -5.782 15.950 19.070 1.00 76.06 132 ASP A C 1
ATOM 992 O O . ASP A 1 132 ? -6.401 15.042 18.504 1.00 76.06 132 ASP A O 1
ATOM 996 N N . LYS A 1 133 ? -4.618 15.742 19.686 1.00 69.44 133 LYS A N 1
ATOM 997 C CA . LYS A 1 133 ? -3.911 14.456 19.709 1.00 69.44 133 LYS A CA 1
ATOM 998 C C . LYS A 1 133 ? -4.751 13.325 20.304 1.00 69.44 133 LYS A C 1
ATOM 1000 O O . LYS A 1 133 ? -4.565 12.176 19.908 1.00 69.44 133 LYS A O 1
ATOM 1005 N N . ASP A 1 134 ? -5.671 13.634 21.218 1.00 75.00 134 ASP A N 1
ATOM 1006 C CA . ASP A 1 134 ? -6.504 12.637 21.897 1.00 75.00 134 ASP A CA 1
ATOM 1007 C C . ASP A 1 134 ? -7.706 12.205 21.038 1.00 75.00 134 ASP A C 1
ATOM 1009 O O . ASP A 1 134 ? -8.351 11.182 21.305 1.00 75.00 134 ASP A O 1
ATOM 1013 N N . ARG A 1 135 ? -7.987 12.944 19.955 1.00 79.38 135 ARG A N 1
ATOM 1014 C CA . ARG A 1 135 ? -9.051 12.637 18.989 1.00 79.38 135 ARG A CA 1
ATOM 1015 C C . ARG A 1 135 ? -8.583 11.824 17.792 1.00 79.38 135 ARG A C 1
ATOM 1017 O O . ARG A 1 135 ? -9.428 11.421 16.989 1.00 79.38 135 ARG A O 1
ATOM 1024 N N . VAL A 1 136 ? -7.288 11.529 17.697 1.00 82.12 136 VAL A N 1
ATOM 1025 C CA . VAL A 1 136 ? -6.709 10.696 16.640 1.00 82.12 136 VAL A CA 1
ATOM 1026 C C . VAL A 1 136 ? -6.332 9.328 17.197 1.00 82.12 136 VAL A C 1
ATOM 1028 O O . VAL A 1 136 ? -5.665 9.207 18.215 1.00 82.12 136 VAL A O 1
ATOM 1031 N N . VAL A 1 137 ? -6.740 8.278 16.496 1.00 86.44 137 VAL A N 1
ATOM 1032 C CA . VAL A 1 137 ? -6.250 6.909 16.643 1.00 86.44 137 VAL A CA 1
ATOM 1033 C C . VAL A 1 137 ? -5.317 6.660 15.468 1.00 86.44 137 VAL A C 1
ATOM 1035 O O . VAL A 1 137 ? -5.757 6.601 14.319 1.00 86.44 137 VAL A O 1
ATOM 1038 N N . LEU A 1 138 ? -4.021 6.549 15.732 1.00 88.06 138 LEU A N 1
ATOM 1039 C CA . LEU A 1 138 ? -3.028 6.338 14.690 1.00 88.06 138 LEU A CA 1
ATOM 1040 C C . LEU A 1 138 ? -2.754 4.843 14.539 1.00 88.06 138 LEU A C 1
ATOM 1042 O O . LEU A 1 138 ? -2.492 4.143 15.511 1.00 88.06 138 LEU A O 1
ATOM 1046 N N . VAL A 1 139 ? -2.798 4.338 13.316 1.00 91.12 139 VAL A N 1
ATOM 1047 C CA . VAL A 1 139 ? -2.610 2.919 13.014 1.00 91.12 139 VAL A CA 1
ATOM 1048 C C . VAL A 1 139 ? -1.405 2.760 12.109 1.00 91.12 139 VAL A C 1
ATOM 1050 O O . VAL A 1 139 ? -1.363 3.329 11.024 1.00 91.12 139 VAL A O 1
ATOM 1053 N N . SER A 1 140 ? -0.429 1.957 12.526 1.00 91.44 140 SER A N 1
ATOM 1054 C CA . SER A 1 140 ? 0.670 1.544 11.655 1.00 91.44 140 SER A CA 1
ATOM 1055 C C . SER A 1 140 ? 0.589 0.057 11.374 1.00 91.44 140 SER A C 1
ATOM 1057 O O . SER A 1 140 ? 0.666 -0.772 12.280 1.00 91.44 140 SER A O 1
ATOM 1059 N N . LEU A 1 141 ? 0.521 -0.286 10.091 1.00 94.00 141 LEU A N 1
ATOM 1060 C CA . LEU A 1 141 ? 0.509 -1.668 9.621 1.00 94.00 141 LEU A CA 1
ATOM 1061 C C . LEU A 1 141 ? 1.905 -2.307 9.624 1.00 94.00 141 LEU A C 1
ATOM 1063 O O . LEU A 1 141 ? 2.099 -3.352 9.017 1.00 94.00 141 LEU A O 1
ATOM 1067 N N . LYS A 1 142 ? 2.901 -1.734 10.317 1.00 88.94 142 LYS A N 1
ATOM 1068 C CA . LYS A 1 142 ? 4.273 -2.267 10.305 1.00 88.94 142 LYS A CA 1
ATOM 1069 C C . LYS A 1 142 ? 4.395 -3.703 10.831 1.00 88.94 142 LYS A C 1
ATOM 1071 O O . LYS A 1 142 ? 5.387 -4.348 10.526 1.00 88.94 142 LYS A O 1
ATOM 1076 N N . LYS A 1 143 ? 3.423 -4.199 11.602 1.00 91.25 143 LYS A N 1
ATOM 1077 C CA . LYS A 1 143 ? 3.352 -5.610 12.016 1.00 91.25 143 LYS A CA 1
ATOM 1078 C C . LYS A 1 143 ? 2.485 -6.483 11.096 1.00 91.25 143 LYS A C 1
ATOM 1080 O O . LYS A 1 143 ? 2.528 -7.703 11.190 1.00 91.25 143 LYS A O 1
ATOM 1085 N N . TYR A 1 144 ? 1.744 -5.874 10.174 1.00 95.94 144 TYR A N 1
ATOM 1086 C CA . TYR A 1 144 ? 0.941 -6.540 9.154 1.00 95.94 144 TYR A CA 1
ATOM 1087 C C . TYR A 1 144 ? 1.670 -6.485 7.801 1.00 95.94 144 TYR A C 1
ATOM 1089 O O . TYR A 1 144 ? 1.363 -5.674 6.925 1.00 95.94 144 TYR A O 1
ATOM 1097 N N . ARG A 1 145 ? 2.690 -7.341 7.662 1.00 95.50 145 ARG A N 1
ATOM 1098 C CA . ARG A 1 145 ? 3.593 -7.429 6.499 1.00 95.50 145 ARG A CA 1
ATOM 1099 C C . ARG A 1 145 ? 3.615 -8.827 5.901 1.00 95.50 145 ARG A C 1
ATOM 1101 O O . ARG A 1 145 ? 3.344 -9.807 6.600 1.00 95.50 145 ARG A O 1
ATOM 1108 N N . GLY A 1 146 ? 3.961 -8.907 4.622 1.00 96.88 146 GLY A N 1
ATOM 1109 C CA . GLY A 1 146 ? 4.169 -10.161 3.912 1.00 96.88 146 GLY A CA 1
ATOM 1110 C C . GLY A 1 146 ? 3.629 -10.131 2.489 1.00 96.88 146 GLY A C 1
ATOM 1111 O O . GLY A 1 146 ? 2.741 -9.343 2.154 1.00 96.88 146 GLY A O 1
ATOM 1112 N N . VAL A 1 147 ? 4.168 -11.037 1.681 1.00 98.44 147 VAL A N 1
ATOM 1113 C CA . VAL A 1 147 ? 3.805 -11.252 0.282 1.00 98.44 147 VAL A CA 1
ATOM 1114 C C . VAL A 1 147 ? 3.523 -12.739 0.098 1.00 98.44 147 VAL A C 1
ATOM 1116 O O . VAL A 1 147 ? 4.307 -13.578 0.533 1.00 98.44 147 VAL A O 1
ATOM 1119 N N . THR A 1 148 ? 2.394 -13.071 -0.519 1.00 98.12 148 THR A N 1
ATOM 1120 C CA . THR A 1 148 ? 2.106 -14.417 -1.030 1.00 98.12 148 THR A CA 1
ATOM 1121 C C . THR A 1 148 ? 2.043 -14.325 -2.543 1.00 98.12 148 THR A C 1
ATOM 1123 O O . THR A 1 148 ? 1.252 -13.546 -3.062 1.00 98.12 148 THR A O 1
ATOM 1126 N N . LEU A 1 149 ? 2.874 -15.089 -3.242 1.00 97.56 149 LEU A N 1
ATOM 1127 C CA . LEU A 1 149 ? 2.989 -15.046 -4.696 1.00 97.56 149 LEU A CA 1
ATOM 1128 C C . LEU A 1 149 ? 2.534 -16.375 -5.294 1.00 97.56 149 LEU A C 1
ATOM 1130 O O . LEU A 1 149 ? 3.002 -17.432 -4.871 1.00 97.56 149 LEU A O 1
ATOM 1134 N N . ASP A 1 150 ? 1.660 -16.312 -6.294 1.00 96.75 150 ASP A N 1
ATOM 1135 C CA . ASP A 1 150 ? 1.420 -17.425 -7.205 1.00 96.75 150 ASP A CA 1
ATOM 1136 C C . ASP A 1 150 ? 2.447 -17.367 -8.352 1.00 96.75 150 ASP A C 1
ATOM 1138 O O . ASP A 1 150 ? 2.364 -16.476 -9.205 1.00 96.75 150 ASP A O 1
ATOM 1142 N N . PRO A 1 151 ? 3.415 -18.301 -8.402 1.00 91.56 151 PRO A N 1
ATOM 1143 C CA . PRO A 1 151 ? 4.479 -18.274 -9.399 1.00 91.56 151 PRO A CA 1
ATOM 1144 C C . PRO A 1 151 ? 3.998 -18.643 -10.807 1.00 91.56 151 PRO A C 1
ATOM 1146 O O . PRO A 1 151 ? 4.765 -18.489 -11.752 1.00 91.56 151 PRO A O 1
ATOM 1149 N N . VAL A 1 152 ? 2.774 -19.160 -10.968 1.00 93.25 152 VAL A N 1
ATOM 1150 C CA . VAL A 1 152 ? 2.225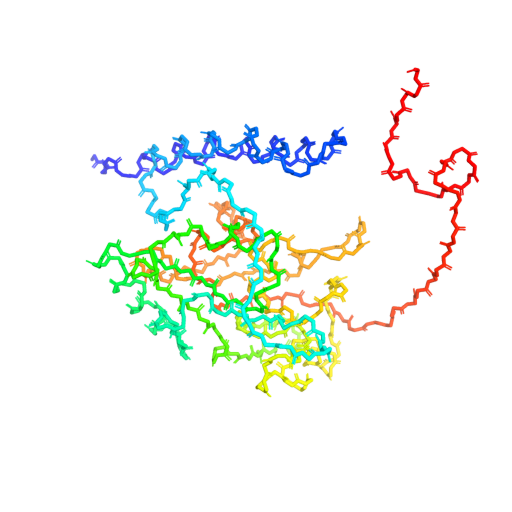 -19.530 -12.280 1.00 93.25 152 VAL A CA 1
ATOM 1151 C C . VAL A 1 152 ? 1.498 -18.350 -12.914 1.00 93.25 152 VAL A C 1
ATOM 1153 O O . VAL A 1 152 ? 1.720 -18.055 -14.086 1.00 93.25 152 VAL A O 1
ATOM 1156 N N . SER A 1 153 ? 0.635 -17.672 -12.154 1.00 95.12 153 SER A N 1
ATOM 1157 C CA . SER A 1 153 ? -0.140 -16.532 -12.662 1.00 95.12 153 SER A CA 1
ATOM 1158 C C . SER A 1 153 ? 0.581 -15.187 -12.547 1.00 95.12 153 SER A C 1
ATOM 1160 O O . SER A 1 153 ? 0.192 -14.231 -13.217 1.00 95.12 153 SER A O 1
ATOM 1162 N N . GLY A 1 154 ? 1.607 -15.088 -11.697 1.00 96.50 154 GLY A N 1
ATOM 1163 C CA . GLY A 1 154 ? 2.256 -13.817 -11.375 1.00 96.50 154 GLY A CA 1
ATOM 1164 C C . GLY A 1 154 ? 1.405 -12.909 -10.484 1.00 96.50 154 GLY A C 1
ATOM 1165 O O . GLY A 1 154 ? 1.696 -11.720 -10.376 1.00 96.50 154 GLY A O 1
ATOM 1166 N N . ILE A 1 155 ? 0.347 -13.435 -9.854 1.00 98.19 155 ILE A N 1
ATOM 1167 C CA . ILE A 1 155 ? -0.469 -12.675 -8.906 1.00 98.19 155 ILE A CA 1
ATOM 1168 C C . ILE A 1 155 ? 0.177 -12.718 -7.519 1.00 98.19 155 ILE A C 1
ATOM 1170 O O . ILE A 1 155 ? 0.358 -13.784 -6.928 1.00 98.19 155 ILE A O 1
ATOM 1174 N N . ALA A 1 156 ? 0.465 -11.543 -6.965 1.00 98.50 156 ALA A N 1
ATOM 1175 C CA . ALA A 1 156 ? 0.928 -11.368 -5.596 1.00 98.50 156 ALA A CA 1
ATOM 1176 C C . ALA A 1 156 ? -0.168 -10.766 -4.709 1.00 98.50 156 ALA A C 1
ATOM 1178 O O . ALA A 1 156 ? -0.731 -9.718 -5.020 1.00 98.50 156 ALA A O 1
ATOM 1179 N N . LEU A 1 157 ? -0.433 -11.390 -3.562 1.00 98.56 157 LEU A N 1
ATOM 1180 C CA . LEU A 1 157 ? -1.174 -10.797 -2.453 1.00 98.56 157 LEU A CA 1
ATOM 1181 C C . LEU A 1 157 ? -0.179 -10.160 -1.481 1.00 98.56 157 LEU A C 1
ATOM 1183 O O . LEU A 1 157 ? 0.615 -10.854 -0.842 1.00 98.56 157 LEU A O 1
ATOM 1187 N N . VAL A 1 158 ? -0.230 -8.840 -1.366 1.00 98.62 158 VAL A N 1
ATOM 1188 C CA . VAL A 1 158 ? 0.707 -8.030 -0.589 1.00 98.62 158 VAL A CA 1
ATOM 1189 C C . VAL A 1 158 ? -0.029 -7.361 0.557 1.00 98.62 158 VAL A C 1
ATOM 1191 O O . VAL A 1 158 ? -0.975 -6.606 0.342 1.00 98.62 158 VAL A O 1
ATOM 1194 N N . LYS A 1 159 ? 0.431 -7.574 1.790 1.00 98.50 159 LYS A N 1
ATOM 1195 C CA . LYS A 1 159 ? -0.082 -6.823 2.939 1.00 98.50 159 LYS A CA 1
ATOM 1196 C C . LYS A 1 159 ? 0.402 -5.377 2.872 1.00 98.50 159 LYS A C 1
ATOM 1198 O O . LYS A 1 159 ? 1.592 -5.129 2.676 1.00 98.50 159 LYS A O 1
ATOM 1203 N N . ALA A 1 160 ? -0.496 -4.426 3.095 1.00 97.12 160 ALA A N 1
ATOM 1204 C CA . ALA A 1 160 ? -0.294 -2.993 2.892 1.00 97.12 160 ALA A CA 1
ATOM 1205 C C . ALA A 1 160 ? 0.844 -2.377 3.724 1.00 97.12 160 ALA A C 1
ATOM 1207 O O . ALA A 1 160 ? 1.403 -1.353 3.328 1.00 97.12 160 ALA A O 1
ATOM 1208 N N . GLY A 1 161 ? 1.204 -2.995 4.854 1.00 95.88 161 GLY A N 1
ATOM 1209 C CA . GLY A 1 161 ? 2.328 -2.580 5.693 1.00 95.88 161 GLY A CA 1
ATOM 1210 C C . GLY A 1 161 ? 3.710 -2.988 5.177 1.00 95.88 161 GLY A C 1
ATOM 1211 O O . GLY A 1 161 ? 4.711 -2.536 5.733 1.00 95.88 161 GLY A O 1
ATOM 1212 N N . THR A 1 162 ? 3.781 -3.837 4.148 1.00 97.19 162 THR A N 1
ATOM 1213 C CA . THR A 1 162 ? 5.033 -4.241 3.484 1.00 97.19 162 THR A CA 1
ATOM 1214 C C . THR A 1 162 ? 5.677 -3.020 2.827 1.00 97.19 162 THR A C 1
ATOM 1216 O O . THR A 1 162 ? 4.970 -2.223 2.214 1.00 97.19 162 THR A O 1
ATOM 1219 N N . ASN A 1 163 ? 6.994 -2.841 2.958 1.00 96.19 163 ASN A N 1
ATOM 1220 C CA . ASN A 1 163 ? 7.721 -1.778 2.254 1.00 96.19 163 ASN A CA 1
ATOM 1221 C C . ASN A 1 163 ? 8.073 -2.208 0.822 1.00 96.19 163 ASN A C 1
ATOM 1223 O O . ASN A 1 163 ? 8.265 -3.396 0.560 1.00 96.19 163 ASN A O 1
ATOM 1227 N N . LEU A 1 164 ? 8.166 -1.243 -0.098 1.00 96.12 164 LEU A N 1
ATOM 1228 C CA . LEU A 1 164 ? 8.621 -1.490 -1.472 1.00 96.12 164 LEU A CA 1
ATOM 1229 C C . LEU A 1 164 ? 10.062 -2.032 -1.479 1.00 96.12 164 LEU A C 1
ATOM 1231 O O . LEU A 1 164 ? 10.339 -3.060 -2.083 1.00 96.12 164 LEU A O 1
ATOM 1235 N N . GLY A 1 165 ? 10.943 -1.370 -0.736 1.00 95.56 165 GLY A N 1
ATOM 1236 C CA . GLY A 1 165 ? 12.342 -1.691 -0.468 1.00 95.56 165 GLY A CA 1
ATOM 1237 C C . GLY A 1 165 ? 12.661 -1.562 1.026 1.00 95.56 165 GLY A C 1
ATOM 1238 O O . GLY A 1 165 ? 11.769 -1.606 1.871 1.00 95.56 165 GLY A O 1
ATOM 1239 N N . VAL A 1 166 ? 13.937 -1.384 1.369 1.00 92.69 166 VAL A N 1
ATOM 1240 C CA . VAL A 1 166 ? 14.374 -1.226 2.767 1.00 92.69 166 VAL A CA 1
ATOM 1241 C C . VAL A 1 166 ? 13.996 0.157 3.301 1.00 92.69 166 VAL A C 1
ATOM 1243 O O . VAL A 1 166 ? 14.364 1.172 2.709 1.00 92.69 166 VAL A O 1
ATOM 1246 N N . ASP A 1 167 ? 13.313 0.208 4.447 1.00 87.81 167 ASP A N 1
ATOM 1247 C CA . ASP A 1 167 ? 13.158 1.434 5.230 1.00 87.81 167 ASP A CA 1
ATOM 1248 C C . ASP A 1 167 ? 14.253 1.529 6.304 1.00 87.81 167 ASP A C 1
ATOM 1250 O O . ASP A 1 167 ? 14.231 0.756 7.262 1.00 87.81 167 ASP A O 1
ATOM 1254 N N . PRO A 1 168 ? 15.201 2.481 6.193 1.00 82.38 168 PRO A N 1
ATOM 1255 C CA . PRO A 1 168 ? 16.309 2.594 7.139 1.00 82.38 168 PRO A CA 1
ATOM 1256 C C . PRO A 1 168 ? 15.867 3.001 8.554 1.00 82.38 168 PRO A C 1
ATOM 1258 O O . PRO A 1 168 ? 16.651 2.873 9.492 1.00 82.38 168 PRO A O 1
ATOM 1261 N N . ASN A 1 169 ? 14.633 3.490 8.728 1.00 77.19 169 ASN A N 1
ATOM 1262 C CA . ASN A 1 169 ? 14.107 3.929 10.024 1.00 77.19 169 ASN A CA 1
ATOM 1263 C C . ASN A 1 169 ? 13.288 2.841 10.734 1.00 77.19 169 ASN A C 1
ATOM 1265 O O . ASN A 1 169 ? 12.842 3.047 11.864 1.00 77.19 169 ASN A O 1
ATOM 1269 N N . VAL A 1 170 ? 13.073 1.691 10.088 1.00 77.19 170 VAL A N 1
ATOM 1270 C CA . VAL A 1 170 ? 12.296 0.574 10.629 1.00 77.19 170 VAL A CA 1
ATOM 1271 C C . VAL A 1 170 ? 13.204 -0.655 10.684 1.00 77.19 170 VAL A C 1
ATOM 1273 O O . VAL A 1 170 ? 13.417 -1.282 9.651 1.00 77.19 170 VAL A O 1
ATOM 1276 N N . PRO A 1 171 ? 13.729 -1.035 11.865 1.00 82.12 171 PRO A N 1
ATOM 1277 C CA . PRO A 1 171 ? 14.635 -2.180 12.003 1.00 82.12 171 PRO A CA 1
ATOM 1278 C C . PRO A 1 171 ? 14.067 -3.497 11.461 1.00 82.12 171 PRO A C 1
ATOM 1280 O O . PRO A 1 171 ? 14.811 -4.363 11.015 1.00 82.12 171 PRO A O 1
ATOM 1283 N N . GLU A 1 172 ? 12.743 -3.654 11.497 1.00 84.25 172 GLU A N 1
ATOM 1284 C CA . GLU A 1 172 ? 12.044 -4.822 10.971 1.00 84.25 172 GLU A CA 1
ATOM 1285 C C . GLU A 1 172 ? 11.858 -4.785 9.444 1.00 84.25 172 GLU A C 1
ATOM 1287 O O . GLU A 1 172 ? 11.365 -5.757 8.879 1.00 84.25 172 GLU A O 1
ATOM 1292 N N . SER A 1 173 ? 12.215 -3.693 8.761 1.00 87.69 173 SER A N 1
ATOM 1293 C CA . SER A 1 173 ? 12.238 -3.610 7.299 1.00 87.69 173 SER A CA 1
ATOM 1294 C C . SER A 1 173 ? 13.603 -4.065 6.797 1.00 87.69 173 SER A C 1
ATOM 1296 O O . SER A 1 173 ? 14.588 -3.344 6.917 1.00 87.69 173 SER A O 1
ATOM 1298 N N . THR A 1 174 ? 13.662 -5.255 6.210 1.00 94.19 174 THR A N 1
ATOM 1299 C CA . THR A 1 174 ? 14.893 -5.812 5.641 1.00 94.19 174 THR A CA 1
ATOM 1300 C C . THR A 1 174 ? 14.784 -5.878 4.126 1.00 94.19 174 THR A C 1
ATOM 1302 O O . THR A 1 174 ? 13.721 -5.632 3.552 1.00 94.19 174 THR A O 1
ATOM 1305 N N . LEU A 1 175 ? 15.894 -6.182 3.455 1.00 95.44 175 LEU A N 1
ATOM 1306 C CA . LEU A 1 175 ? 15.875 -6.373 2.009 1.00 95.44 175 LEU A CA 1
ATOM 1307 C C . LEU A 1 175 ? 14.991 -7.577 1.663 1.00 95.44 175 LEU A C 1
ATOM 1309 O O . LEU A 1 175 ? 14.086 -7.466 0.844 1.00 95.44 175 LEU A O 1
ATOM 1313 N N . GLU A 1 176 ? 15.180 -8.675 2.387 1.00 96.75 176 GLU A N 1
ATOM 1314 C CA . GLU A 1 176 ? 14.546 -9.975 2.169 1.00 96.75 176 GLU A CA 1
ATOM 1315 C C . GLU A 1 176 ? 13.032 -9.957 2.386 1.00 96.75 176 GLU A C 1
ATOM 1317 O O . GLU A 1 176 ? 12.322 -10.799 1.842 1.00 96.75 176 GLU A O 1
ATOM 1322 N N . ASN A 1 177 ? 12.527 -9.007 3.181 1.00 95.12 177 ASN A N 1
ATOM 1323 C CA . ASN A 1 177 ? 11.096 -8.854 3.431 1.00 95.12 177 ASN A CA 1
ATOM 1324 C C . ASN A 1 177 ? 10.437 -7.698 2.662 1.00 95.12 177 ASN A C 1
ATOM 1326 O O . ASN A 1 177 ? 9.252 -7.421 2.875 1.00 95.12 177 ASN A O 1
ATOM 1330 N N . SER A 1 178 ? 11.186 -7.038 1.776 1.00 97.06 178 SER A N 1
ATOM 1331 C CA . SER A 1 178 ? 10.665 -5.989 0.904 1.00 97.06 178 SER A CA 1
ATOM 1332 C C . SER A 1 178 ? 9.968 -6.569 -0.327 1.00 97.06 178 SER A C 1
ATOM 1334 O O . SER A 1 178 ? 10.348 -7.629 -0.828 1.00 97.06 178 SER A O 1
ATOM 1336 N N . LEU A 1 179 ? 8.947 -5.868 -0.830 1.00 98.00 179 LEU A N 1
ATOM 1337 C CA . LEU A 1 179 ? 8.178 -6.323 -1.990 1.00 98.00 179 LEU A CA 1
ATOM 1338 C C . LEU A 1 179 ? 9.083 -6.548 -3.204 1.00 98.00 179 LEU A C 1
ATOM 1340 O O . LEU A 1 179 ? 9.021 -7.620 -3.799 1.00 98.00 179 LEU A O 1
ATOM 1344 N N . CYS A 1 180 ? 9.916 -5.560 -3.550 1.00 97.12 180 CYS A N 1
ATOM 1345 C CA . CYS A 1 180 ? 10.749 -5.612 -4.748 1.00 97.12 180 CYS A CA 1
ATOM 1346 C C . CYS A 1 180 ? 11.724 -6.791 -4.715 1.00 97.12 180 CYS A C 1
ATOM 1348 O O . CYS A 1 180 ? 11.883 -7.456 -5.729 1.00 97.12 180 CYS A O 1
ATOM 1350 N N . PHE A 1 181 ? 12.330 -7.093 -3.563 1.00 97.25 181 PHE A N 1
ATOM 1351 C CA . PHE A 1 181 ? 13.239 -8.235 -3.450 1.00 97.25 181 PHE A CA 1
ATOM 1352 C C . PHE A 1 181 ? 12.508 -9.575 -3.588 1.00 97.25 181 PHE A C 1
ATOM 1354 O O . PHE A 1 181 ? 12.948 -10.440 -4.338 1.00 97.25 181 PHE A O 1
ATOM 1361 N N . ILE A 1 182 ? 11.371 -9.743 -2.900 1.00 97.94 182 ILE A N 1
ATOM 1362 C CA . ILE A 1 182 ? 10.618 -11.007 -2.916 1.00 97.94 182 ILE A CA 1
ATOM 1363 C C . ILE A 1 182 ? 10.158 -11.362 -4.334 1.00 97.94 182 ILE A C 1
ATOM 1365 O O . ILE A 1 182 ? 10.248 -12.521 -4.737 1.00 97.94 182 ILE A O 1
ATOM 1369 N N . ILE A 1 183 ? 9.644 -10.384 -5.086 1.00 97.88 183 ILE A N 1
ATOM 1370 C CA . ILE A 1 183 ? 9.169 -10.636 -6.451 1.00 97.88 183 ILE A CA 1
ATOM 1371 C C . ILE A 1 183 ? 10.334 -10.850 -7.423 1.00 97.88 183 ILE A C 1
ATOM 1373 O O . ILE A 1 183 ? 10.232 -11.719 -8.287 1.00 97.88 183 ILE A O 1
ATOM 1377 N N . ASP A 1 184 ? 11.446 -10.131 -7.237 1.00 96.81 184 ASP A N 1
ATOM 1378 C CA . ASP A 1 184 ? 12.637 -10.240 -8.083 1.00 96.81 184 ASP A CA 1
ATOM 1379 C C . ASP A 1 184 ? 13.283 -11.630 -7.989 1.00 96.81 184 ASP A C 1
ATOM 1381 O O . ASP A 1 184 ? 13.560 -12.253 -9.020 1.00 96.81 184 ASP A O 1
ATOM 1385 N N . GLU A 1 185 ? 13.425 -12.160 -6.769 1.00 97.06 185 GLU A N 1
ATOM 1386 C CA . GLU A 1 185 ? 13.921 -13.522 -6.514 1.00 97.06 185 GLU A CA 1
ATOM 1387 C C . GLU A 1 185 ? 13.013 -14.598 -7.123 1.00 97.06 185 GLU A C 1
ATOM 1389 O O . GLU A 1 185 ? 13.467 -15.680 -7.496 1.00 97.06 185 GLU A O 1
ATOM 1394 N N . ALA A 1 186 ? 11.721 -14.300 -7.264 1.00 96.69 186 ALA A N 1
ATOM 1395 C CA . ALA A 1 186 ? 10.754 -15.192 -7.885 1.00 96.69 186 ALA A CA 1
ATOM 1396 C C . ALA A 1 186 ? 10.663 -15.040 -9.417 1.00 96.69 186 ALA A C 1
ATOM 1398 O O . ALA A 1 186 ? 9.841 -15.713 -10.041 1.00 96.69 186 ALA A O 1
ATOM 1399 N N . GLY A 1 187 ? 11.485 -14.183 -10.033 1.00 97.50 187 GLY A N 1
ATOM 1400 C CA . GLY A 1 187 ? 11.489 -13.962 -11.482 1.00 97.50 187 GLY A CA 1
ATOM 1401 C C . GLY A 1 187 ? 10.374 -13.040 -11.980 1.00 97.50 187 GLY A C 1
ATOM 1402 O O . GLY A 1 187 ? 10.017 -13.093 -13.158 1.00 97.50 187 GLY A O 1
ATOM 1403 N N . TRP A 1 188 ? 9.845 -12.180 -11.110 1.00 98.19 188 TRP A N 1
ATOM 1404 C CA . TRP A 1 188 ? 8.799 -11.208 -11.417 1.00 98.19 188 TRP A CA 1
ATOM 1405 C C . TRP A 1 188 ? 9.261 -9.781 -11.127 1.00 98.19 188 TRP A C 1
ATOM 1407 O O . TRP A 1 188 ? 10.175 -9.545 -10.343 1.00 98.19 188 TRP A O 1
ATOM 1417 N N . MET A 1 189 ? 8.600 -8.806 -11.738 1.00 95.88 189 MET A N 1
ATOM 1418 C CA . MET A 1 189 ? 8.811 -7.394 -11.442 1.00 95.88 189 MET A CA 1
ATOM 1419 C C . MET A 1 189 ? 7.504 -6.606 -11.542 1.00 95.88 189 MET A C 1
ATOM 1421 O O . MET A 1 189 ? 6.498 -7.073 -12.082 1.00 95.88 189 MET A O 1
ATOM 1425 N N . LEU A 1 190 ? 7.531 -5.389 -11.009 1.00 95.69 190 LEU A N 1
ATOM 1426 C CA . LEU A 1 190 ? 6.482 -4.398 -11.224 1.00 95.69 190 LEU A CA 1
ATOM 1427 C C . LEU A 1 190 ? 6.733 -3.655 -12.544 1.00 95.69 190 LEU A C 1
ATOM 1429 O O . LEU A 1 190 ? 7.893 -3.482 -12.924 1.00 95.69 190 LEU A O 1
ATOM 1433 N N . PRO A 1 191 ? 5.678 -3.187 -13.232 1.00 91.75 191 PRO A N 1
ATOM 1434 C CA . PRO A 1 191 ? 5.827 -2.411 -14.464 1.00 91.75 191 PRO A CA 1
ATOM 1435 C C . PRO A 1 191 ? 6.506 -1.055 -14.222 1.00 91.75 191 PRO A C 1
ATOM 1437 O O . PRO A 1 191 ? 7.142 -0.509 -15.121 1.00 91.75 191 PRO A O 1
ATOM 1440 N N . GLU A 1 192 ? 6.372 -0.516 -13.009 1.00 89.56 192 GLU A N 1
ATOM 1441 C CA . GLU A 1 192 ? 6.913 0.770 -12.587 1.00 89.56 192 GLU A CA 1
ATOM 1442 C C . GLU A 1 192 ? 7.059 0.788 -11.055 1.00 89.56 192 GLU A C 1
ATOM 1444 O O . GLU A 1 192 ? 6.237 0.201 -10.345 1.00 89.56 192 GLU A O 1
ATOM 1449 N N . VAL A 1 193 ? 8.109 1.441 -10.547 1.00 87.88 193 VAL A N 1
ATOM 1450 C CA . VAL A 1 193 ? 8.311 1.716 -9.118 1.00 87.88 193 VAL A CA 1
ATOM 1451 C C . VAL A 1 193 ? 8.968 3.086 -8.966 1.00 87.88 193 VAL A C 1
ATOM 1453 O O . VAL A 1 193 ? 9.958 3.388 -9.635 1.00 87.88 193 VAL A O 1
ATOM 1456 N N . GLY A 1 194 ? 8.484 3.882 -8.011 1.00 82.81 194 GLY A N 1
ATOM 1457 C CA . GLY A 1 194 ? 9.092 5.168 -7.683 1.00 82.81 194 GLY A CA 1
ATOM 1458 C C . GLY A 1 194 ? 10.559 5.057 -7.245 1.00 82.81 194 GLY A C 1
ATOM 1459 O O . GLY A 1 194 ? 10.986 4.068 -6.654 1.00 82.81 194 GLY A O 1
ATOM 1460 N N . GLY A 1 195 ? 11.335 6.125 -7.458 1.00 83.50 195 GLY A N 1
ATOM 1461 C CA . GLY A 1 195 ? 12.749 6.184 -7.047 1.00 83.50 195 GLY A CA 1
ATOM 1462 C C . GLY A 1 195 ? 12.972 6.166 -5.527 1.00 83.50 195 GLY A C 1
ATOM 1463 O O . GLY A 1 195 ? 14.097 5.989 -5.063 1.00 83.50 195 GLY A O 1
ATOM 1464 N N . ILE A 1 196 ? 11.907 6.336 -4.738 1.00 84.81 196 ILE A N 1
ATOM 1465 C CA . ILE A 1 196 ? 11.928 6.284 -3.276 1.00 84.81 196 ILE A CA 1
ATOM 1466 C C . ILE A 1 196 ? 11.190 5.026 -2.822 1.00 84.81 196 ILE A C 1
ATOM 1468 O O . ILE A 1 196 ? 9.966 4.982 -2.772 1.00 84.81 196 ILE A O 1
ATOM 1472 N N . ILE A 1 197 ? 11.948 3.998 -2.448 1.00 89.50 197 ILE A N 1
ATOM 1473 C CA . ILE A 1 197 ? 11.387 2.668 -2.165 1.00 89.50 197 ILE A CA 1
ATOM 1474 C C . ILE A 1 197 ? 11.237 2.351 -0.674 1.00 89.50 197 ILE A C 1
ATOM 1476 O O . ILE A 1 197 ? 10.780 1.276 -0.319 1.00 89.50 197 ILE A O 1
ATOM 1480 N N . HIS A 1 198 ? 11.542 3.260 0.248 1.00 89.69 198 HIS A N 1
ATOM 1481 C CA . HIS A 1 198 ? 11.298 2.982 1.671 1.00 89.69 198 HIS A CA 1
ATOM 1482 C C . HIS A 1 198 ? 9.810 3.099 2.061 1.00 89.69 198 HIS A C 1
ATOM 1484 O O . HIS A 1 198 ? 9.454 2.840 3.203 1.00 89.69 198 HIS A O 1
ATOM 1490 N N . GLN A 1 199 ? 8.909 3.489 1.154 1.00 91.69 199 GLN A N 1
ATOM 1491 C CA . GLN A 1 199 ? 7.476 3.616 1.442 1.00 91.69 199 GLN A CA 1
ATOM 1492 C C . GLN A 1 199 ? 6.809 2.244 1.639 1.00 91.69 199 GLN A C 1
ATOM 1494 O O . GLN A 1 199 ? 7.160 1.260 0.993 1.00 91.69 199 GLN A O 1
ATOM 1499 N N . THR A 1 200 ? 5.804 2.180 2.516 1.00 94.44 200 THR A N 1
ATOM 1500 C CA . THR A 1 200 ? 4.881 1.035 2.591 1.00 94.44 200 THR A CA 1
ATOM 1501 C C . THR A 1 200 ? 3.982 1.010 1.358 1.00 94.44 200 THR A C 1
ATOM 1503 O O . THR A 1 200 ? 3.477 2.071 0.987 1.00 94.44 200 THR A O 1
ATOM 1506 N N . VAL A 1 201 ? 3.702 -0.162 0.787 1.00 95.56 201 VAL A N 1
ATOM 1507 C CA . VAL A 1 201 ? 2.902 -0.325 -0.445 1.00 95.56 201 VAL A CA 1
ATOM 1508 C C . VAL A 1 201 ? 1.525 0.329 -0.317 1.00 95.56 201 VAL A C 1
ATOM 1510 O O . VAL A 1 201 ? 1.112 1.068 -1.205 1.00 95.56 201 VAL A O 1
ATOM 1513 N N . GLY A 1 202 ? 0.840 0.140 0.817 1.00 93.94 202 GLY A N 1
ATOM 1514 C CA . GLY A 1 202 ? -0.465 0.763 1.050 1.00 93.94 202 GLY A CA 1
ATOM 1515 C C . GLY A 1 202 ? -0.403 2.290 1.096 1.00 93.94 202 GLY A C 1
ATOM 1516 O O . GLY A 1 202 ? -1.295 2.952 0.585 1.00 93.94 202 GLY A O 1
ATOM 1517 N N . GLY A 1 203 ? 0.666 2.853 1.663 1.00 90.81 203 GLY A N 1
ATOM 1518 C CA . GLY A 1 203 ? 0.889 4.302 1.687 1.00 90.81 203 GLY A CA 1
ATOM 1519 C C . GLY A 1 203 ? 1.249 4.871 0.313 1.00 90.81 203 GLY A C 1
ATOM 1520 O O . GLY A 1 203 ? 0.715 5.906 -0.069 1.00 90.81 203 GLY A O 1
ATOM 1521 N N . PHE A 1 204 ? 2.117 4.179 -0.432 1.00 91.00 204 PHE A N 1
ATOM 1522 C CA . PHE A 1 204 ? 2.494 4.543 -1.801 1.00 91.00 204 PHE A CA 1
ATOM 1523 C C . PHE A 1 204 ? 1.247 4.649 -2.684 1.00 91.00 204 PHE A C 1
ATOM 1525 O O . PHE A 1 204 ? 0.984 5.708 -3.253 1.00 91.00 204 PHE A O 1
ATOM 1532 N N . LEU A 1 205 ? 0.421 3.598 -2.673 1.00 90.56 205 LEU A N 1
ATOM 1533 C CA . LEU A 1 205 ? -0.844 3.564 -3.397 1.00 90.56 205 LEU A CA 1
ATOM 1534 C C . LEU A 1 205 ? -1.837 4.588 -2.863 1.00 90.56 205 LEU A C 1
ATOM 1536 O O . LEU A 1 205 ? -2.299 5.386 -3.644 1.00 90.56 205 LEU A O 1
ATOM 1540 N N . ALA A 1 206 ? -2.125 4.664 -1.562 1.00 87.19 206 ALA A N 1
ATOM 1541 C CA . ALA A 1 206 ? -3.145 5.593 -1.055 1.00 87.19 206 ALA A CA 1
ATOM 1542 C C . ALA A 1 206 ? -2.865 7.072 -1.390 1.00 87.19 206 ALA A C 1
ATOM 1544 O O . ALA A 1 206 ? -3.791 7.876 -1.396 1.00 87.19 206 ALA A O 1
ATOM 1545 N N . THR A 1 207 ? -1.610 7.441 -1.655 1.00 83.31 207 THR A N 1
ATOM 1546 C CA . THR A 1 207 ? -1.220 8.806 -2.054 1.00 83.31 207 THR A CA 1
ATOM 1547 C C . THR A 1 207 ? -1.041 9.000 -3.560 1.00 83.31 207 THR A C 1
ATOM 1549 O O . THR A 1 207 ? -0.492 10.025 -3.953 1.00 83.31 207 THR A O 1
ATOM 1552 N N . ALA A 1 208 ? -1.451 8.031 -4.387 1.00 85.94 208 ALA A N 1
ATOM 1553 C CA . ALA A 1 208 ? -1.218 8.025 -5.831 1.00 85.94 208 ALA A CA 1
ATOM 1554 C C . ALA A 1 208 ? 0.253 8.301 -6.204 1.00 85.94 208 ALA A C 1
ATOM 1556 O O . ALA A 1 208 ? 0.548 9.017 -7.159 1.00 85.94 208 ALA A O 1
ATOM 1557 N N . SER A 1 209 ? 1.198 7.765 -5.420 1.00 83.50 209 SER A N 1
ATOM 1558 C CA . SER A 1 209 ? 2.618 7.887 -5.753 1.00 83.50 209 SER A CA 1
ATOM 1559 C C . SER A 1 209 ? 2.916 7.132 -7.052 1.00 83.50 209 SER A C 1
ATOM 1561 O O . SER A 1 209 ? 2.373 6.057 -7.299 1.00 83.50 209 SER A O 1
ATOM 1563 N N . ALA A 1 210 ? 3.815 7.690 -7.856 1.00 83.25 210 ALA A N 1
ATOM 1564 C CA . ALA A 1 210 ? 4.295 7.120 -9.110 1.00 83.25 210 ALA A CA 1
ATOM 1565 C C . ALA A 1 210 ? 5.792 7.429 -9.260 1.00 83.25 210 ALA A C 1
ATOM 1567 O O . ALA A 1 210 ? 6.320 8.309 -8.570 1.00 83.25 210 ALA A O 1
ATOM 1568 N N . GLY A 1 211 ? 6.496 6.713 -10.131 1.00 82.19 211 GLY A N 1
ATOM 1569 C CA . GLY A 1 211 ? 7.817 7.141 -10.593 1.00 82.19 211 GLY A CA 1
ATOM 1570 C C . GLY A 1 211 ? 7.775 7.912 -11.908 1.00 82.19 211 GLY A C 1
ATOM 1571 O O . GLY A 1 211 ? 6.779 8.528 -12.268 1.00 82.19 211 GLY A O 1
ATOM 1572 N N . GLY A 1 212 ? 8.914 7.941 -12.600 1.00 78.44 212 GLY A N 1
ATOM 1573 C CA . GLY A 1 212 ? 9.158 8.845 -13.733 1.00 78.44 212 GLY A CA 1
ATOM 1574 C C . GLY A 1 212 ? 8.743 8.308 -15.105 1.00 78.44 212 GLY A C 1
ATOM 1575 O O . GLY A 1 212 ? 9.213 8.821 -16.118 1.00 78.44 212 GLY A O 1
ATOM 1576 N N . SER A 1 213 ? 7.948 7.240 -15.162 1.00 81.19 213 SER A N 1
ATOM 1577 C CA . SER A 1 213 ? 7.525 6.644 -16.430 1.00 81.19 213 SER A CA 1
ATOM 1578 C C . SER A 1 213 ? 6.389 7.448 -17.062 1.00 81.19 213 SER A C 1
ATOM 1580 O O . SER A 1 213 ? 5.424 7.796 -16.395 1.00 81.19 213 SER A O 1
ATOM 1582 N N . LEU A 1 214 ? 6.473 7.685 -18.374 1.00 78.81 214 LEU A N 1
ATOM 1583 C CA . LEU A 1 214 ? 5.382 8.273 -19.168 1.00 78.81 214 LEU A CA 1
ATOM 1584 C C . LEU A 1 214 ? 4.418 7.215 -19.733 1.00 78.81 214 LEU A C 1
ATOM 1586 O O . LEU A 1 214 ? 3.493 7.550 -20.466 1.00 78.81 214 LEU A O 1
ATOM 1590 N N . LYS A 1 215 ? 4.679 5.927 -19.475 1.00 80.44 215 LYS A N 1
ATOM 1591 C CA . LYS A 1 215 ? 3.967 4.806 -20.109 1.00 80.44 215 LYS A CA 1
ATOM 1592 C C . LYS A 1 215 ? 3.344 3.826 -19.120 1.00 80.44 215 LYS A C 1
ATOM 1594 O O . LYS A 1 215 ? 2.367 3.171 -19.462 1.00 80.44 215 LYS A O 1
ATOM 1599 N N . TYR A 1 216 ? 3.950 3.678 -17.953 1.00 85.62 216 TYR A N 1
ATOM 1600 C CA . TYR A 1 216 ? 3.581 2.669 -16.968 1.00 85.62 216 TYR A CA 1
ATOM 1601 C C . TYR A 1 216 ? 3.361 3.345 -15.623 1.00 85.62 216 TYR A C 1
ATOM 1603 O O . TYR A 1 216 ? 4.034 4.325 -15.314 1.00 85.62 216 TYR A O 1
ATOM 1611 N N . SER A 1 217 ? 2.470 2.789 -14.818 1.00 87.62 217 SER A N 1
ATOM 1612 C CA . SER A 1 217 ? 2.227 3.183 -13.437 1.00 87.62 217 SER A CA 1
ATOM 1613 C C . SER A 1 217 ? 2.283 1.960 -12.535 1.00 87.62 217 SER A C 1
ATOM 1615 O O . SER A 1 217 ? 1.932 0.851 -12.942 1.00 87.62 217 SER A O 1
ATOM 1617 N N . PHE A 1 218 ? 2.648 2.154 -11.269 1.00 90.19 218 PHE A N 1
ATOM 1618 C CA . PHE A 1 218 ? 2.464 1.120 -10.255 1.00 90.19 218 PHE A CA 1
ATOM 1619 C C . PHE A 1 218 ? 1.000 0.641 -10.208 1.00 90.19 218 PHE A C 1
ATOM 1621 O O . PHE A 1 218 ? 0.738 -0.550 -10.027 1.00 90.19 218 PHE A O 1
ATOM 1628 N N . HIS A 1 219 ? 0.039 1.555 -10.403 1.00 89.56 219 HIS A N 1
ATOM 1629 C CA . HIS A 1 219 ? -1.390 1.235 -10.387 1.00 89.56 219 HIS A CA 1
ATOM 1630 C C . HIS A 1 219 ? -1.797 0.254 -11.500 1.00 89.56 219 HIS A C 1
ATOM 1632 O O . HIS A 1 219 ? -2.740 -0.512 -11.313 1.00 89.56 219 HIS A O 1
ATOM 1638 N N . ASP A 1 220 ? -1.052 0.181 -12.611 1.00 89.38 220 ASP A N 1
ATOM 1639 C CA . ASP A 1 220 ? -1.335 -0.766 -13.700 1.00 89.38 220 ASP A CA 1
ATOM 1640 C C . ASP A 1 220 ? -1.280 -2.222 -13.226 1.00 89.38 220 ASP A C 1
ATOM 1642 O O . ASP A 1 220 ? -2.046 -3.061 -13.710 1.00 89.38 220 ASP A O 1
ATOM 1646 N N . ALA A 1 221 ? -0.409 -2.504 -12.250 1.00 95.12 221 ALA A N 1
ATOM 1647 C CA . ALA A 1 221 ? -0.278 -3.815 -11.632 1.00 95.12 221 ALA A CA 1
ATOM 1648 C C . ALA A 1 221 ? -1.405 -4.121 -10.641 1.00 95.12 221 ALA A C 1
ATOM 1650 O O . ALA A 1 221 ? -1.612 -5.281 -10.305 1.00 95.12 221 ALA A O 1
ATOM 1651 N N . VAL A 1 222 ? -2.143 -3.135 -10.132 1.00 95.62 222 VAL A N 1
ATOM 1652 C CA . VAL A 1 222 ? -3.173 -3.396 -9.123 1.00 95.62 222 VAL A CA 1
ATOM 1653 C C . VAL A 1 222 ? -4.391 -4.041 -9.779 1.00 95.62 222 VAL A C 1
ATOM 1655 O O . VAL A 1 222 ? -4.978 -3.492 -10.705 1.00 95.62 222 VAL A O 1
ATOM 1658 N N . VAL A 1 223 ? -4.804 -5.198 -9.258 1.00 96.50 223 VAL A N 1
ATOM 1659 C CA . VAL A 1 223 ? -6.026 -5.909 -9.682 1.00 96.50 223 VAL A CA 1
ATOM 1660 C C . VAL A 1 223 ? -7.070 -6.013 -8.570 1.00 96.50 223 VAL A C 1
ATOM 1662 O O . VAL A 1 223 ? -8.190 -6.473 -8.797 1.00 96.50 223 VAL A O 1
ATOM 1665 N N . GLY A 1 224 ? -6.732 -5.589 -7.350 1.00 95.81 224 GLY A N 1
ATOM 1666 C CA . GLY A 1 224 ? -7.684 -5.560 -6.249 1.00 95.81 224 GLY A CA 1
ATOM 1667 C C . GLY A 1 224 ? -7.145 -5.006 -4.942 1.00 95.81 224 GLY A C 1
ATOM 1668 O O . GLY A 1 224 ? -5.943 -5.033 -4.682 1.00 95.81 224 GLY A O 1
ATOM 1669 N N . TYR A 1 225 ? -8.078 -4.608 -4.084 1.00 96.00 225 TYR A N 1
ATOM 1670 C CA . TYR A 1 225 ? -7.820 -4.164 -2.720 1.00 96.00 225 TYR A CA 1
ATOM 1671 C C . TYR A 1 225 ? -8.680 -4.946 -1.733 1.00 96.00 225 TYR A C 1
ATOM 1673 O O . TYR A 1 225 ? -9.814 -5.309 -2.037 1.00 96.00 225 TYR A O 1
ATOM 1681 N N . THR A 1 226 ? -8.170 -5.130 -0.523 1.00 97.06 226 THR A N 1
ATOM 1682 C CA . THR A 1 226 ? -8.985 -5.395 0.661 1.00 97.06 226 THR A CA 1
ATOM 1683 C C . THR A 1 226 ? -8.805 -4.225 1.612 1.00 97.06 226 THR A C 1
ATOM 1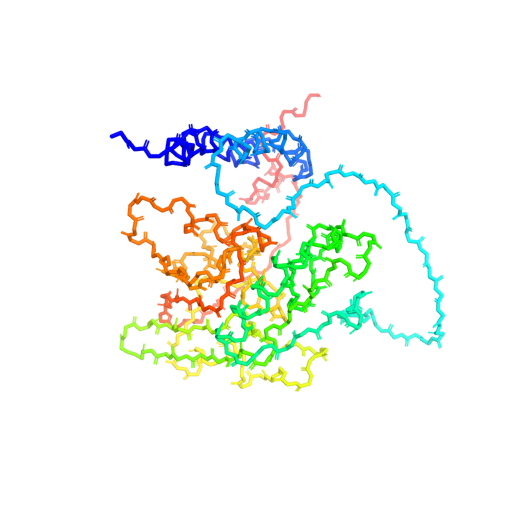685 O O . THR A 1 226 ? -7.673 -3.831 1.903 1.00 97.06 226 THR A O 1
ATOM 1688 N N . LEU A 1 227 ? -9.909 -3.655 2.087 1.00 95.25 227 LEU A N 1
ATOM 1689 C CA . LEU A 1 227 ? -9.894 -2.561 3.051 1.00 95.25 227 LEU A CA 1
ATOM 1690 C C . LEU A 1 227 ? -10.934 -2.763 4.149 1.00 95.25 227 LEU A C 1
ATOM 1692 O O . LEU A 1 227 ? -11.926 -3.464 3.962 1.00 95.25 227 LEU A O 1
ATOM 1696 N N . VAL A 1 228 ? -10.711 -2.122 5.291 1.00 95.69 228 VAL A N 1
ATOM 1697 C CA . VAL A 1 228 ? -11.718 -1.958 6.343 1.00 95.69 228 VAL A CA 1
ATOM 1698 C C . VAL A 1 228 ? -12.274 -0.541 6.250 1.00 95.69 228 VAL A C 1
ATOM 1700 O O . VAL A 1 228 ? -11.520 0.423 6.410 1.00 95.69 228 VAL A O 1
ATOM 1703 N N . ASP A 1 229 ? -13.571 -0.411 5.971 1.00 90.00 229 ASP A N 1
ATOM 1704 C CA . ASP A 1 229 ? -14.238 0.887 5.819 1.00 90.00 229 ASP A CA 1
ATOM 1705 C C . ASP A 1 229 ? -14.524 1.567 7.175 1.00 90.00 229 ASP A C 1
ATOM 1707 O O . ASP A 1 229 ? -14.258 1.009 8.238 1.00 90.00 229 ASP A O 1
ATOM 1711 N N . GLY A 1 230 ? -15.087 2.781 7.167 1.00 86.69 230 GLY A N 1
ATOM 1712 C CA . GLY A 1 230 ? -15.407 3.541 8.388 1.00 86.69 230 GLY A CA 1
ATOM 1713 C C . GLY A 1 230 ? -16.525 2.954 9.270 1.00 86.69 230 GLY A C 1
ATOM 1714 O O . GLY A 1 230 ? -16.764 3.447 10.380 1.00 86.69 230 GLY A O 1
ATOM 1715 N N . ASN A 1 231 ? -17.229 1.915 8.811 1.00 86.88 231 ASN A N 1
ATOM 1716 C CA . ASN A 1 231 ? -18.176 1.144 9.620 1.00 86.88 231 ASN A CA 1
ATOM 1717 C C . ASN A 1 231 ? -17.504 -0.058 10.299 1.00 86.88 231 ASN A C 1
ATOM 1719 O O . ASN A 1 231 ? -18.076 -0.621 11.232 1.00 86.88 231 ASN A O 1
ATOM 1723 N N . GLY A 1 232 ? -16.279 -0.401 9.890 1.00 86.88 232 GLY A N 1
ATOM 1724 C CA . GLY A 1 232 ? -15.576 -1.602 10.325 1.00 86.88 232 GLY A CA 1
ATOM 1725 C C . GLY A 1 232 ? -15.874 -2.819 9.448 1.00 86.88 232 GLY A C 1
ATOM 1726 O O . GLY A 1 232 ? -15.486 -3.928 9.819 1.00 86.88 232 GLY A O 1
ATOM 1727 N N . ASP A 1 233 ? -16.536 -2.636 8.302 1.00 89.94 233 ASP A N 1
ATOM 1728 C CA . ASP A 1 233 ? -16.812 -3.721 7.364 1.00 89.94 233 ASP A CA 1
ATOM 1729 C C . ASP A 1 233 ? -15.589 -3.972 6.477 1.00 89.94 233 ASP A C 1
ATOM 1731 O O . ASP A 1 233 ? -14.923 -3.038 6.022 1.00 89.94 233 ASP A O 1
ATOM 1735 N N . VAL A 1 234 ? -15.304 -5.247 6.203 1.00 96.19 234 VAL A N 1
ATOM 1736 C CA . VAL A 1 234 ? -14.274 -5.626 5.230 1.00 96.19 234 VAL A CA 1
ATOM 1737 C C . VAL A 1 234 ? -14.863 -5.513 3.828 1.00 96.19 234 VAL A C 1
ATOM 1739 O O . VAL A 1 234 ? -15.872 -6.145 3.516 1.00 96.19 234 VAL A O 1
ATOM 1742 N N . ARG A 1 235 ? -14.216 -4.722 2.975 1.00 92.12 235 ARG A N 1
ATOM 1743 C CA . ARG A 1 235 ? -14.543 -4.562 1.559 1.00 92.12 235 ARG A CA 1
ATOM 1744 C C . ARG A 1 235 ? -13.439 -5.180 0.720 1.00 92.12 235 ARG A C 1
ATOM 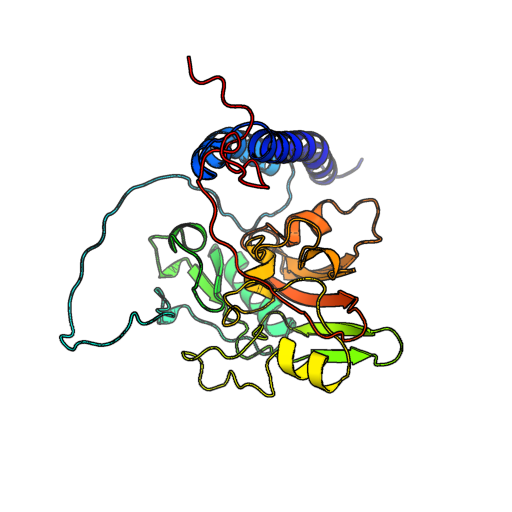1746 O O . ARG A 1 235 ? -12.262 -4.903 0.945 1.00 92.12 235 ARG A O 1
ATOM 1753 N N . THR A 1 236 ? -13.827 -5.974 -0.267 1.00 94.19 236 THR A N 1
ATOM 1754 C CA . THR A 1 236 ? -12.927 -6.447 -1.319 1.00 94.19 236 THR A CA 1
ATOM 1755 C C . THR A 1 236 ? -13.305 -5.740 -2.606 1.00 94.19 236 THR A C 1
ATOM 1757 O O . THR A 1 236 ? -14.441 -5.845 -3.054 1.00 94.19 236 THR A O 1
ATOM 1760 N N . LEU A 1 237 ? -12.350 -5.013 -3.171 1.00 91.69 237 LEU A N 1
ATOM 1761 C CA . LEU A 1 237 ? -12.480 -4.297 -4.431 1.00 91.69 237 LEU A CA 1
ATOM 1762 C C . LEU A 1 237 ? -11.710 -5.061 -5.509 1.00 91.69 237 LEU A C 1
ATOM 1764 O O . LEU A 1 237 ? -10.664 -5.671 -5.240 1.00 91.69 237 LEU A O 1
ATOM 1768 N N . SER A 1 238 ? -12.224 -5.032 -6.732 1.00 92.88 238 SER A N 1
ATOM 1769 C CA . SER A 1 238 ? -11.612 -5.684 -7.884 1.00 92.88 238 SER A CA 1
ATOM 1770 C C . SER A 1 238 ? -11.587 -4.731 -9.065 1.00 92.88 238 SER A C 1
ATOM 1772 O O . SER A 1 238 ? -12.547 -3.997 -9.264 1.00 92.88 238 SER A O 1
ATOM 1774 N N . LYS A 1 239 ? -10.519 -4.788 -9.864 1.00 89.00 239 LYS A N 1
ATOM 1775 C CA . LYS A 1 239 ? -10.407 -4.015 -11.111 1.00 89.00 239 LYS A CA 1
ATOM 1776 C C . LYS A 1 239 ? -11.486 -4.391 -12.132 1.00 89.00 239 LYS A C 1
ATOM 1778 O O . LYS A 1 239 ? -11.910 -3.559 -12.919 1.00 89.00 239 LYS A O 1
ATOM 1783 N N . ASP A 1 240 ? -11.927 -5.646 -12.091 1.00 88.25 240 ASP A N 1
ATOM 1784 C CA . ASP A 1 240 ? -12.953 -6.184 -12.991 1.00 88.25 240 ASP A CA 1
ATOM 1785 C C . ASP A 1 240 ? -14.390 -5.909 -12.512 1.00 88.25 240 ASP A C 1
ATOM 1787 O O . ASP A 1 240 ? -15.335 -6.418 -13.113 1.00 88.25 240 ASP A O 1
ATOM 1791 N N . ASP A 1 241 ? -14.571 -5.169 -11.411 1.00 83.06 241 ASP A N 1
ATOM 1792 C CA . ASP A 1 241 ? -15.894 -4.797 -10.905 1.00 83.06 241 ASP A CA 1
ATOM 1793 C C . ASP A 1 241 ? -16.399 -3.534 -11.633 1.00 83.06 241 ASP A C 1
ATOM 1795 O O . ASP A 1 241 ? -15.856 -2.449 -11.409 1.00 83.06 241 ASP A O 1
ATOM 1799 N N . PRO A 1 242 ? -17.407 -3.648 -12.519 1.00 57.06 242 PRO A N 1
ATOM 1800 C CA . PRO A 1 242 ? -17.829 -2.558 -13.400 1.00 57.06 242 PRO A CA 1
ATOM 1801 C C . PRO A 1 242 ? -18.495 -1.379 -12.672 1.00 57.06 242 PRO A C 1
ATOM 1803 O O . PRO A 1 242 ? -18.583 -0.299 -13.254 1.00 57.06 242 PRO A O 1
ATOM 1806 N N . ASP A 1 243 ? -18.934 -1.563 -11.422 1.00 55.00 243 ASP A N 1
ATOM 1807 C CA . ASP A 1 243 ? -19.715 -0.578 -10.662 1.00 55.00 243 ASP A CA 1
ATOM 1808 C C . ASP A 1 243 ? -18.933 0.032 -9.481 1.00 55.00 243 ASP A C 1
ATOM 1810 O O . ASP A 1 243 ? -19.526 0.611 -8.573 1.00 55.00 243 ASP A O 1
ATOM 1814 N N . SER A 1 244 ? -17.600 -0.101 -9.449 1.00 64.06 244 SER A N 1
ATOM 1815 C CA . SER A 1 244 ? -16.791 0.274 -8.281 1.00 64.06 244 SER A CA 1
ATOM 1816 C C . SER A 1 244 ? -15.882 1.484 -8.538 1.00 64.06 244 SER A C 1
ATOM 1818 O O . SER A 1 244 ? -14.665 1.321 -8.660 1.00 64.06 244 SER A O 1
ATOM 1820 N N . PRO A 1 245 ? -16.403 2.732 -8.507 1.00 71.62 245 PRO A N 1
ATOM 1821 C CA . PRO A 1 245 ? -15.546 3.925 -8.457 1.00 71.62 245 PRO A CA 1
ATOM 1822 C C . PRO A 1 245 ? -14.624 3.906 -7.224 1.00 71.62 245 PRO A C 1
ATOM 1824 O O . PRO A 1 245 ? -13.608 4.597 -7.170 1.00 71.62 245 PRO A O 1
ATOM 1827 N N . LEU A 1 246 ? -14.966 3.084 -6.228 1.00 77.44 246 LEU A N 1
ATOM 1828 C CA . LEU A 1 246 ? -14.166 2.834 -5.042 1.00 77.44 246 LEU A CA 1
ATOM 1829 C C . LEU A 1 246 ? -12.827 2.150 -5.338 1.00 77.44 246 LEU A C 1
ATOM 1831 O O . LEU A 1 246 ? -11.894 2.380 -4.571 1.00 77.44 246 LEU A O 1
ATOM 1835 N N . PHE A 1 247 ? -12.705 1.333 -6.393 1.00 84.38 247 PHE A N 1
ATOM 1836 C CA . PHE A 1 247 ? -11.429 0.698 -6.743 1.00 84.38 247 PHE A CA 1
ATOM 1837 C C . PHE A 1 247 ? -10.369 1.753 -7.081 1.00 84.38 247 PHE A C 1
ATOM 1839 O O . PHE A 1 247 ? -9.339 1.814 -6.409 1.00 84.38 247 PHE A O 1
ATOM 1846 N N . ASP A 1 248 ? -10.667 2.636 -8.036 1.00 82.81 248 ASP A N 1
ATOM 1847 C CA . ASP A 1 248 ? -9.755 3.715 -8.427 1.00 82.81 248 ASP A CA 1
ATOM 1848 C C . ASP A 1 248 ? -9.605 4.752 -7.305 1.00 82.81 248 ASP A C 1
ATOM 1850 O O . ASP A 1 248 ? -8.498 5.209 -7.011 1.00 82.81 248 ASP A O 1
ATOM 1854 N N . ALA A 1 249 ? -10.694 5.078 -6.596 1.00 83.31 249 ALA A N 1
ATOM 1855 C CA . ALA A 1 249 ? -10.626 6.005 -5.470 1.00 83.31 249 ALA A CA 1
ATOM 1856 C C . ALA A 1 249 ? -9.700 5.492 -4.358 1.00 83.31 249 ALA A C 1
ATOM 1858 O O . ALA A 1 249 ? -8.978 6.289 -3.760 1.00 83.31 249 ALA A O 1
ATOM 1859 N N . ALA A 1 250 ? -9.657 4.179 -4.093 1.00 83.31 250 ALA A N 1
ATOM 1860 C CA . ALA A 1 250 ? -8.775 3.602 -3.079 1.00 83.31 250 ALA A CA 1
ATOM 1861 C C . ALA A 1 250 ? -7.288 3.884 -3.367 1.00 83.31 250 ALA A C 1
ATOM 1863 O O . ALA A 1 250 ? -6.522 4.112 -2.425 1.00 83.31 250 ALA A O 1
ATOM 1864 N N . ALA A 1 251 ? -6.898 3.962 -4.643 1.00 80.00 251 ALA A N 1
ATOM 1865 C CA . ALA A 1 251 ? -5.547 4.292 -5.095 1.00 80.00 251 ALA A CA 1
ATOM 1866 C C . ALA A 1 251 ? -5.188 5.788 -5.004 1.00 80.00 251 ALA A C 1
ATOM 1868 O O . ALA A 1 251 ? -4.079 6.175 -5.343 1.00 80.00 251 ALA A O 1
ATOM 1869 N N . CYS A 1 252 ? -6.099 6.658 -4.569 1.00 81.50 252 CYS A N 1
ATOM 1870 C CA . CYS A 1 252 ? -5.804 8.080 -4.350 1.00 81.50 252 CYS A CA 1
ATOM 1871 C C . CYS A 1 252 ? -6.539 8.635 -3.118 1.00 81.50 252 CYS A C 1
ATOM 1873 O O . CYS A 1 252 ? -6.732 9.841 -2.960 1.00 81.50 252 CYS A O 1
ATOM 1875 N N . CYS A 1 253 ? -6.984 7.754 -2.220 1.00 78.75 253 CYS A N 1
ATOM 1876 C CA . CYS A 1 253 ? -7.887 8.149 -1.148 1.00 78.75 253 CYS A CA 1
ATOM 1877 C C . CYS A 1 253 ? -7.206 8.851 0.023 1.00 78.75 253 CYS A C 1
ATOM 1879 O O . CYS A 1 253 ? -7.910 9.297 0.919 1.00 78.75 253 CYS A O 1
ATOM 1881 N N . ALA A 1 254 ? -5.876 8.872 0.107 1.00 81.62 254 ALA A N 1
ATOM 1882 C CA . ALA A 1 254 ? -5.131 9.371 1.264 1.00 81.62 254 ALA A CA 1
ATOM 1883 C C . ALA A 1 254 ? -5.593 8.756 2.614 1.00 81.62 254 ALA A C 1
ATOM 1885 O O . ALA A 1 254 ? -5.472 9.372 3.672 1.00 81.62 254 ALA A O 1
ATOM 1886 N N . GLY A 1 255 ? -6.139 7.531 2.585 1.00 79.50 255 GLY A N 1
ATOM 1887 C CA . GLY A 1 255 ? -6.704 6.827 3.746 1.00 79.50 255 GLY A CA 1
ATOM 1888 C C . GLY A 1 255 ? -8.179 7.135 4.055 1.00 79.50 255 GLY A C 1
ATOM 1889 O O . GLY A 1 255 ? -8.698 6.660 5.065 1.00 79.50 255 GLY A O 1
ATOM 1890 N N . LEU A 1 256 ? -8.873 7.907 3.212 1.00 82.75 256 LEU A N 1
ATOM 1891 C CA . LEU A 1 256 ? -10.272 8.312 3.419 1.00 82.75 256 LEU A CA 1
ATOM 1892 C C . LEU A 1 256 ? -11.292 7.219 3.094 1.00 82.75 256 LEU A C 1
ATOM 1894 O O . LEU A 1 256 ? -12.352 7.170 3.719 1.00 82.75 256 LEU A O 1
ATOM 1898 N N . CYS A 1 257 ? -10.962 6.321 2.165 1.00 81.56 257 CYS A N 1
ATOM 1899 C CA . CYS A 1 257 ? -11.808 5.174 1.822 1.00 81.56 257 CYS A CA 1
ATOM 1900 C C . CYS A 1 257 ? -11.789 4.081 2.906 1.00 81.56 257 CYS A C 1
ATOM 1902 O O . CYS A 1 257 ? -12.621 3.179 2.881 1.00 81.56 257 CYS A O 1
ATOM 1904 N N . GLY A 1 258 ? -10.859 4.162 3.862 1.00 89.19 258 GLY A N 1
ATOM 1905 C CA . GLY A 1 258 ? -10.671 3.180 4.923 1.00 89.19 258 GLY A CA 1
ATOM 1906 C C . GLY A 1 258 ? -9.209 2.769 5.079 1.00 89.19 258 GLY A C 1
ATOM 1907 O O . GLY A 1 258 ? -8.294 3.381 4.524 1.00 89.19 258 GLY A O 1
ATOM 1908 N N . VAL A 1 259 ? -8.986 1.707 5.849 1.00 94.94 259 VAL A N 1
ATOM 1909 C CA . VAL A 1 259 ? -7.657 1.119 6.044 1.00 94.94 259 VAL A CA 1
ATOM 1910 C C . VAL A 1 259 ? -7.454 0.023 5.006 1.00 94.94 259 VAL A C 1
ATOM 1912 O O . VAL A 1 259 ? -8.002 -1.065 5.162 1.00 94.94 259 VAL A O 1
ATOM 1915 N N . ILE A 1 260 ? -6.664 0.291 3.964 1.00 97.00 260 ILE A N 1
ATOM 1916 C CA . ILE A 1 260 ? -6.226 -0.747 3.019 1.00 97.00 260 ILE A CA 1
ATOM 1917 C C . ILE A 1 260 ? -5.348 -1.739 3.784 1.00 97.00 260 ILE A C 1
ATOM 1919 O O . ILE A 1 260 ? -4.325 -1.350 4.350 1.00 97.00 260 ILE A O 1
ATOM 1923 N N . THR A 1 261 ? -5.748 -3.008 3.818 1.00 98.19 261 THR A N 1
ATOM 1924 C CA . THR A 1 261 ? -5.007 -4.077 4.496 1.00 98.19 261 THR A CA 1
ATOM 1925 C C . THR A 1 261 ? -4.217 -4.915 3.508 1.00 98.19 261 THR A C 1
ATOM 1927 O O . THR A 1 261 ? -3.061 -5.223 3.780 1.00 98.19 261 THR A O 1
ATOM 1930 N N . ASP A 1 262 ? -4.786 -5.233 2.347 1.00 98.38 262 ASP A N 1
ATOM 1931 C CA . ASP A 1 262 ? -4.169 -6.124 1.367 1.00 98.38 262 ASP A CA 1
ATOM 1932 C C . ASP A 1 262 ? -4.351 -5.575 -0.051 1.00 98.38 262 ASP A C 1
ATOM 1934 O O . ASP A 1 262 ? -5.360 -4.945 -0.369 1.00 98.38 262 ASP A O 1
ATOM 1938 N N . ILE A 1 263 ? -3.364 -5.824 -0.907 1.00 98.31 263 ILE A N 1
ATOM 1939 C CA . ILE A 1 263 ? -3.343 -5.421 -2.310 1.00 98.31 263 ILE A CA 1
ATOM 1940 C C . ILE A 1 263 ? -3.038 -6.655 -3.152 1.00 98.31 263 ILE A C 1
ATOM 1942 O O . ILE A 1 263 ? -2.095 -7.391 -2.862 1.00 98.31 263 ILE A O 1
ATOM 1946 N N . ARG A 1 264 ? -3.832 -6.885 -4.196 1.00 98.25 264 ARG A N 1
ATOM 1947 C CA . ARG A 1 264 ? -3.562 -7.905 -5.211 1.00 98.25 264 ARG A CA 1
ATOM 1948 C C . ARG A 1 264 ? -2.878 -7.237 -6.397 1.00 98.25 264 ARG A C 1
ATOM 1950 O O . ARG A 1 264 ? -3.435 -6.300 -6.968 1.00 98.25 264 ARG A O 1
ATOM 1957 N N . LEU A 1 265 ? -1.695 -7.724 -6.755 1.00 98.38 265 LEU A N 1
ATOM 1958 C CA . LEU A 1 265 ? -0.869 -7.206 -7.840 1.00 98.38 265 LEU A CA 1
ATOM 1959 C C . LEU A 1 265 ? -0.698 -8.269 -8.926 1.00 98.38 265 LEU A C 1
ATOM 1961 O O . LEU A 1 265 ? -0.265 -9.376 -8.624 1.00 98.38 265 LEU A O 1
ATOM 1965 N N . GLN A 1 266 ? -0.999 -7.931 -10.174 1.00 98.12 266 GLN A N 1
ATOM 1966 C CA . GLN A 1 266 ? -0.580 -8.671 -11.355 1.00 98.12 266 GLN A CA 1
ATOM 1967 C C . GLN A 1 266 ? 0.819 -8.199 -11.751 1.00 98.12 266 GLN A C 1
ATOM 1969 O O . GLN A 1 266 ? 1.004 -7.079 -12.228 1.00 98.12 266 GLN A O 1
ATOM 1974 N N . LEU A 1 267 ? 1.809 -9.059 -11.538 1.00 98.25 267 LEU A N 1
ATOM 1975 C CA . LEU A 1 267 ? 3.198 -8.784 -11.881 1.00 98.25 267 LEU A CA 1
ATOM 1976 C C . LEU A 1 267 ? 3.478 -9.129 -13.347 1.00 98.25 267 LEU A C 1
ATOM 1978 O O . LEU A 1 267 ? 2.733 -9.885 -13.981 1.00 98.25 267 LEU A O 1
ATOM 1982 N N . ILE A 1 268 ? 4.585 -8.598 -13.863 1.00 97.06 268 ILE A N 1
ATOM 1983 C CA . ILE A 1 268 ? 5.127 -8.948 -15.180 1.00 97.06 268 ILE A CA 1
ATOM 1984 C C . ILE A 1 268 ? 6.395 -9.798 -15.018 1.00 97.06 268 ILE A C 1
ATOM 1986 O O . ILE A 1 268 ? 7.075 -9.677 -13.993 1.00 97.06 268 ILE A O 1
ATOM 1990 N N . PRO A 1 269 ? 6.736 -10.661 -15.994 1.00 97.25 269 PRO A N 1
ATOM 1991 C CA . PRO A 1 269 ? 7.989 -11.405 -15.954 1.00 97.25 269 PRO A CA 1
ATOM 1992 C C . PRO A 1 269 ? 9.183 -10.462 -15.798 1.00 97.25 269 PRO A C 1
ATOM 1994 O O . PRO A 1 269 ? 9.227 -9.404 -16.431 1.00 97.25 269 PRO A O 1
ATOM 1997 N N . LYS A 1 270 ? 10.148 -10.852 -14.964 1.00 95.88 270 LYS A N 1
ATOM 1998 C CA . LYS A 1 270 ? 11.370 -10.081 -14.737 1.00 95.88 270 LYS A CA 1
ATOM 1999 C C . LYS A 1 270 ? 12.109 -9.848 -16.053 1.00 95.88 270 LYS A C 1
ATOM 2001 O O . LYS A 1 270 ? 12.313 -10.767 -16.846 1.00 95.88 270 LYS A O 1
ATOM 2006 N N . ALA A 1 271 ? 12.542 -8.611 -16.240 1.00 93.00 271 ALA A N 1
ATOM 2007 C CA . ALA A 1 271 ? 13.381 -8.183 -17.341 1.00 93.00 271 ALA A CA 1
ATOM 2008 C C . ALA A 1 271 ? 14.414 -7.175 -16.834 1.00 93.00 271 ALA A C 1
ATOM 2010 O O . ALA A 1 271 ? 14.157 -6.419 -15.895 1.00 93.00 271 ALA A O 1
ATOM 2011 N N . ASP A 1 272 ? 15.574 -7.147 -17.481 1.00 91.12 272 ASP A N 1
ATOM 2012 C CA . ASP A 1 272 ? 16.586 -6.141 -17.191 1.00 91.12 272 ASP A CA 1
ATOM 2013 C C . ASP A 1 272 ? 16.168 -4.787 -17.771 1.00 91.12 272 ASP A C 1
ATOM 2015 O O . ASP A 1 272 ? 15.713 -4.684 -18.914 1.00 91.12 272 ASP A O 1
ATOM 2019 N N . VAL A 1 273 ? 16.361 -3.729 -16.985 1.00 86.31 273 VAL A N 1
ATOM 2020 C CA . VAL A 1 273 ? 16.100 -2.353 -17.411 1.00 86.31 273 VAL A CA 1
ATOM 2021 C C . VAL A 1 273 ? 17.425 -1.686 -17.757 1.00 86.31 273 VAL A C 1
ATOM 2023 O O . VAL A 1 273 ? 18.297 -1.525 -16.904 1.00 86.31 273 VAL A O 1
ATOM 2026 N N . GLN A 1 274 ? 17.572 -1.261 -19.011 1.00 88.62 274 GLN A N 1
ATOM 2027 C CA . GLN A 1 274 ? 18.703 -0.448 -19.447 1.00 88.62 274 GLN A CA 1
ATOM 2028 C C . GLN A 1 274 ? 18.309 1.031 -19.449 1.00 88.62 274 GLN A C 1
ATOM 2030 O O . GLN A 1 274 ? 17.355 1.427 -20.115 1.00 88.62 274 GLN A O 1
ATOM 2035 N N . GLY A 1 275 ? 19.066 1.849 -18.718 1.00 86.69 275 GLY A N 1
ATOM 2036 C CA . GLY A 1 275 ? 18.881 3.298 -18.661 1.00 86.69 275 GLY A CA 1
ATOM 2037 C C . GLY A 1 275 ? 20.005 4.052 -19.366 1.00 86.69 275 GLY A C 1
ATOM 2038 O O . GLY A 1 275 ? 21.167 3.649 -19.312 1.00 86.69 275 GLY A O 1
ATOM 2039 N N . VAL A 1 276 ? 19.664 5.176 -19.994 1.00 87.25 276 VAL A N 1
ATOM 2040 C CA . VAL A 1 276 ? 20.620 6.180 -20.478 1.00 87.25 276 VAL A CA 1
ATOM 2041 C C . VAL A 1 276 ? 20.215 7.526 -19.888 1.00 87.25 276 VAL A C 1
ATOM 2043 O O . VAL A 1 276 ? 19.037 7.869 -19.885 1.00 87.25 276 VAL A O 1
ATOM 2046 N N . GLN A 1 277 ? 21.188 8.290 -19.391 1.00 88.00 277 GLN A N 1
ATOM 2047 C CA . GLN A 1 277 ? 20.977 9.662 -18.937 1.00 88.00 277 GLN A CA 1
ATOM 2048 C C . GLN A 1 277 ? 21.591 10.629 -19.950 1.00 88.00 277 GLN A C 1
ATOM 2050 O O . GLN A 1 277 ? 22.757 10.489 -20.321 1.00 88.00 277 GLN A O 1
ATOM 2055 N N . GLN A 1 278 ? 20.813 11.619 -20.380 1.00 82.75 278 GLN A N 1
ATOM 2056 C CA . GLN A 1 278 ? 21.248 12.681 -21.285 1.00 82.75 278 GLN A CA 1
ATOM 2057 C C . GLN A 1 278 ? 20.798 14.033 -20.732 1.00 82.75 278 GLN A C 1
ATOM 2059 O O . GLN A 1 278 ? 19.743 14.134 -20.109 1.00 82.75 278 GLN A O 1
ATOM 2064 N N . THR A 1 279 ? 21.608 15.065 -20.960 1.00 87.88 279 THR A N 1
ATOM 2065 C CA . THR A 1 279 ? 21.304 16.441 -20.559 1.00 87.88 279 THR A CA 1
ATOM 2066 C C . THR A 1 279 ? 21.018 17.257 -21.811 1.00 87.88 279 THR A C 1
ATOM 2068 O O . THR A 1 279 ? 21.840 17.280 -22.725 1.00 87.88 279 THR A O 1
ATOM 2071 N N . TYR A 1 280 ? 19.875 17.935 -21.831 1.00 80.94 280 TYR A N 1
ATOM 2072 C CA . TYR A 1 280 ? 19.445 18.811 -22.920 1.00 80.94 280 TYR A CA 1
ATOM 2073 C C . TYR A 1 280 ? 19.280 20.248 -22.418 1.00 80.94 280 TYR A C 1
ATOM 2075 O O . TYR A 1 280 ? 19.190 20.480 -21.209 1.00 80.94 280 TYR A O 1
ATOM 2083 N N . SER A 1 281 ? 19.220 21.209 -23.345 1.00 82.06 281 SER A N 1
ATOM 2084 C CA . SER A 1 281 ? 18.630 22.515 -23.037 1.00 82.06 281 SER A CA 1
ATOM 2085 C C . SER A 1 281 ? 17.174 22.319 -22.609 1.00 82.06 281 SER A C 1
ATOM 2087 O O . SER A 1 281 ? 16.503 21.414 -23.096 1.00 82.06 281 SER A O 1
ATOM 2089 N N . ALA A 1 282 ? 16.673 23.162 -21.705 1.00 73.06 282 ALA A N 1
ATOM 2090 C CA . ALA A 1 282 ? 15.261 23.155 -21.319 1.00 73.06 282 ALA A CA 1
ATOM 2091 C C . ALA A 1 282 ? 14.339 23.656 -22.453 1.00 73.06 282 ALA A C 1
ATOM 2093 O O . ALA A 1 282 ? 13.126 23.482 -22.381 1.00 73.06 282 ALA A O 1
ATOM 2094 N N . GLN A 1 283 ? 14.907 24.274 -23.496 1.00 71.75 283 GLN A N 1
ATOM 2095 C CA . GLN A 1 283 ? 14.174 24.751 -24.665 1.00 71.75 283 GLN A CA 1
ATOM 2096 C C . GLN A 1 283 ? 13.976 23.619 -25.678 1.00 71.75 283 GLN A C 1
ATOM 2098 O O . GLN A 1 283 ? 14.942 23.044 -26.187 1.00 71.75 283 GLN A O 1
ATOM 2103 N N . ILE A 1 284 ? 12.721 23.322 -26.023 1.00 71.19 284 ILE A N 1
ATOM 2104 C CA . ILE A 1 284 ? 12.403 22.282 -27.013 1.00 71.19 284 ILE A CA 1
ATOM 2105 C C . ILE A 1 284 ? 12.957 22.623 -28.401 1.00 71.19 284 ILE A C 1
ATOM 2107 O O . ILE A 1 284 ? 13.431 21.747 -29.123 1.00 71.19 284 ILE A O 1
ATOM 2111 N N . GLN A 1 285 ? 12.996 23.917 -28.733 1.00 76.38 285 GLN A N 1
ATOM 2112 C CA . GLN A 1 285 ? 13.533 24.433 -29.991 1.00 76.38 285 GLN A CA 1
ATOM 2113 C C . GLN A 1 285 ? 15.052 24.222 -30.111 1.00 76.38 285 GLN A C 1
ATOM 2115 O O . GLN A 1 285 ? 15.582 24.205 -31.219 1.00 76.38 285 GLN A O 1
ATOM 2120 N N . GLU A 1 286 ? 15.748 24.011 -28.990 1.00 81.06 286 GLU A N 1
ATOM 2121 C CA . GLU A 1 286 ? 17.188 23.737 -28.933 1.00 81.06 286 GLU A CA 1
ATOM 2122 C C . GLU A 1 286 ? 17.504 22.231 -28.836 1.00 81.06 286 GLU A C 1
ATOM 2124 O O . GLU A 1 286 ? 18.628 21.841 -28.516 1.00 81.06 286 GLU A O 1
ATOM 2129 N N . GLY A 1 287 ? 16.530 21.364 -29.139 1.00 76.75 287 GLY A N 1
ATOM 2130 C CA . GLY A 1 287 ? 16.742 19.921 -29.276 1.00 76.75 287 GLY A CA 1
ATOM 2131 C C . GLY A 1 287 ? 16.434 19.090 -28.030 1.00 76.75 287 GLY A C 1
ATOM 2132 O O . GLY A 1 287 ? 16.883 17.944 -27.959 1.00 76.75 287 GLY A O 1
ATOM 2133 N N . CYS A 1 288 ? 15.673 19.617 -27.060 1.00 78.81 288 CYS A N 1
ATOM 2134 C CA . CYS A 1 288 ? 15.088 18.775 -26.014 1.00 78.81 288 CYS A CA 1
ATOM 2135 C C . CYS A 1 288 ? 14.066 17.810 -26.643 1.00 78.81 288 CYS A C 1
ATOM 2137 O O . CYS A 1 288 ? 13.138 18.271 -27.307 1.00 78.81 288 CYS A O 1
ATOM 2139 N N . PRO A 1 289 ? 14.178 16.486 -26.442 1.00 77.38 289 PRO A N 1
ATOM 2140 C CA . PRO A 1 289 ? 13.248 15.522 -27.031 1.00 77.38 289 PRO A CA 1
ATOM 2141 C C . PRO A 1 289 ? 11.865 15.512 -26.359 1.00 77.38 289 PRO A C 1
ATOM 2143 O O . PRO A 1 289 ? 10.969 14.820 -26.835 1.00 77.38 289 PRO A O 1
ATOM 2146 N N . VAL A 1 290 ? 11.692 16.235 -25.246 1.00 73.81 290 VAL A N 1
ATOM 2147 C CA . VAL A 1 290 ? 10.462 16.260 -24.445 1.00 73.81 290 VAL A CA 1
ATOM 2148 C C . VAL A 1 290 ? 10.026 17.705 -24.212 1.00 73.81 290 VAL A C 1
ATOM 2150 O O . VAL A 1 290 ? 10.823 18.528 -23.756 1.00 73.81 290 VAL A O 1
ATOM 2153 N N . ASN A 1 291 ? 8.748 18.001 -24.476 1.00 74.06 291 ASN A N 1
ATOM 2154 C CA . ASN A 1 291 ? 8.139 19.277 -24.109 1.00 74.06 291 ASN A CA 1
ATOM 2155 C C . ASN A 1 291 ? 7.731 19.271 -22.627 1.00 74.06 291 ASN A C 1
ATOM 2157 O O . ASN A 1 291 ? 6.613 18.890 -22.296 1.00 74.06 291 ASN A O 1
ATOM 2161 N N . LEU A 1 292 ? 8.634 19.661 -21.725 1.00 67.06 292 LEU A N 1
ATOM 2162 C CA . LEU A 1 292 ? 8.338 19.671 -20.285 1.00 67.06 292 LEU A CA 1
ATOM 2163 C C . LEU A 1 292 ? 7.394 20.806 -19.851 1.00 67.06 292 LEU A C 1
ATOM 2165 O O . LEU A 1 292 ? 6.866 20.746 -18.745 1.00 67.06 292 LEU A O 1
ATOM 2169 N N . PHE A 1 293 ? 7.204 21.833 -20.684 1.00 71.44 293 PHE A N 1
ATOM 2170 C CA . PHE A 1 293 ? 6.472 23.054 -20.319 1.00 71.44 293 PHE A CA 1
ATOM 2171 C C . PHE A 1 293 ? 5.178 23.256 -21.116 1.00 71.44 293 PHE A C 1
ATOM 2173 O O . PHE A 1 293 ? 4.504 24.263 -20.919 1.00 71.44 293 PHE A O 1
ATOM 2180 N N . GLY A 1 294 ? 4.824 22.313 -21.993 1.00 66.88 294 GLY A N 1
ATOM 2181 C CA . GLY A 1 294 ? 3.686 22.452 -22.902 1.00 66.88 294 GLY A CA 1
ATOM 2182 C C . GLY A 1 294 ? 3.934 23.478 -24.012 1.00 66.88 294 GLY A C 1
ATOM 2183 O O . GLY A 1 294 ? 5.020 24.049 -24.139 1.00 66.88 294 GLY A O 1
ATOM 2184 N N . ASP A 1 295 ? 2.941 23.680 -24.874 1.00 67.31 295 ASP A N 1
ATOM 2185 C CA . ASP A 1 295 ? 3.000 24.688 -25.937 1.00 67.31 295 ASP A CA 1
ATOM 2186 C C . ASP A 1 295 ? 2.764 26.077 -25.328 1.00 67.31 295 ASP A C 1
ATOM 2188 O O . ASP A 1 295 ? 1.697 26.673 -25.447 1.00 67.31 295 ASP A O 1
ATOM 2192 N N . VAL A 1 296 ? 3.753 26.585 -24.597 1.00 55.78 296 VAL A N 1
ATOM 2193 C CA . VAL A 1 296 ? 3.722 27.956 -24.094 1.00 55.78 296 VAL A CA 1
ATOM 2194 C C . VAL A 1 296 ? 4.064 28.915 -25.233 1.00 55.78 296 VAL A C 1
ATOM 2196 O O . VAL A 1 296 ? 5.226 29.076 -25.612 1.00 55.78 296 VAL A O 1
ATOM 2199 N N . ASP A 1 297 ? 3.038 29.583 -25.765 1.00 45.25 297 ASP A N 1
ATOM 2200 C CA . ASP A 1 297 ? 3.194 30.831 -26.511 1.00 45.25 297 ASP A CA 1
ATOM 2201 C C . ASP A 1 297 ? 3.823 31.869 -25.569 1.00 45.25 297 ASP A C 1
ATOM 2203 O O . ASP A 1 297 ? 3.155 32.547 -24.788 1.00 45.25 297 ASP A O 1
ATOM 2207 N N . HIS A 1 298 ? 5.148 31.975 -25.605 1.00 44.47 298 HIS A N 1
ATOM 2208 C CA . HIS A 1 298 ? 5.863 33.075 -24.976 1.00 44.47 298 HIS A CA 1
ATOM 2209 C C . HIS A 1 298 ? 5.684 34.342 -25.826 1.00 44.47 298 HIS A C 1
ATOM 2211 O O . HIS A 1 298 ? 6.550 34.681 -26.635 1.00 44.47 298 HIS A O 1
ATOM 2217 N N . THR A 1 299 ? 4.553 35.031 -25.653 1.00 37.06 299 THR A N 1
ATOM 2218 C CA . THR A 1 299 ? 4.418 36.463 -25.981 1.00 37.06 299 THR A CA 1
ATOM 2219 C C . THR A 1 299 ? 4.667 37.327 -24.760 1.00 37.06 299 THR A C 1
ATOM 2221 O O . THR A 1 299 ? 4.071 37.007 -23.706 1.00 37.06 299 THR A O 1
#

InterPro domains:
  IPR006094 FAD linked oxidase, N-terminal [PF01565] (87-165)
  IPR006094 FAD linked oxidase, N-terminal [PF01565] (183-238)
  IPR010031 L-gulonolactone/D-arabinono-1,4-lactone oxidase-like [PTHR43762] (87-277)
  IPR016166 FAD-binding domain, PCMH-type [PS51387] (83-270)
  IPR016167 FAD-binding, type PCMH, subdomain 1 [G3DSA:3.30.43.10] (86-144)
  IPR016169 FAD-binding, type PCMH, subdomain 2 [G3DSA:3.30.465.10] (147-285)
  IPR036318 FAD-binding, type PCMH-like superfamily [SSF56176] (85-269)

pLDDT: mean 73.32, std 23.53, range [20.94, 98.62]

Organism: NCBI:txid1314781

Radius of gyration: 20.85 Å; chains: 1; bounding box: 65×56×53 Å